Protein AF-A0AAF0J129-F1 (afdb_monomer)

Organism: NCBI:txid1381935

Nearest PDB structures (foldseek):
  7pkt-assembly1_m  TM=9.449E-01  e=1.141E-04  Chlamydomonas reinhardtii
  6ysi-assembly1_J  TM=8.902E-01  e=1.158E-03  Acinetobacter baumannii ATCC 19606 = CIP 70.34 = JCM 6841
  7ryh-assembly1_M  TM=8.821E-01  e=1.903E-03  Acinetobacter baumannii AB0057
  7unv-assembly1_P  TM=7.660E-01  e=1.158E-03  Pseudomonas aeruginosa PAO1
  8cvm-assembly1_m  TM=8.554E-01  e=6.773E-03  Cutibacterium acnes

Structure (mmCIF, N/CA/C/O backbone):
data_AF-A0AAF0J129-F1
#
_entry.id   AF-A0AAF0J129-F1
#
loop_
_atom_site.group_PDB
_atom_site.id
_atom_site.type_symbol
_atom_site.label_atom_id
_atom_site.label_alt_id
_atom_site.label_comp_id
_atom_site.label_asym_id
_atom_site.label_entity_id
_atom_site.label_seq_id
_atom_site.pdbx_PDB_ins_code
_atom_site.Cartn_x
_atom_site.Cartn_y
_atom_site.Cartn_z
_atom_site.occupancy
_atom_site.B_iso_or_equiv
_atom_site.auth_seq_id
_atom_site.auth_comp_id
_atom_site.auth_asym_id
_atom_site.auth_atom_id
_atom_site.pdbx_PDB_model_num
ATOM 1 N N . MET A 1 1 ? -13.332 -4.201 22.159 1.00 93.25 1 MET A N 1
ATOM 2 C CA . MET A 1 1 ? -12.956 -2.853 22.639 1.00 93.25 1 MET A CA 1
ATOM 3 C C . MET A 1 1 ? -13.567 -1.727 21.812 1.00 93.25 1 MET A C 1
ATOM 5 O O . MET A 1 1 ? -14.490 -1.092 22.291 1.00 93.25 1 MET A O 1
ATOM 9 N N . ILE A 1 2 ? -13.144 -1.514 20.561 1.00 96.00 2 ILE A N 1
ATOM 10 C CA . ILE A 1 2 ? -13.640 -0.408 19.708 1.00 96.00 2 ILE A CA 1
ATOM 11 C C . ILE A 1 2 ? -15.169 -0.410 19.564 1.00 96.00 2 ILE A C 1
ATOM 13 O O . ILE A 1 2 ? -15.792 0.638 19.665 1.00 96.00 2 ILE A O 1
ATOM 17 N N . THR A 1 3 ? -15.794 -1.583 19.429 1.00 96.88 3 THR A N 1
ATOM 18 C CA . THR A 1 3 ? -17.261 -1.710 19.405 1.00 96.88 3 THR A CA 1
ATOM 19 C C . THR A 1 3 ? -17.936 -1.166 20.671 1.00 96.88 3 THR A C 1
ATOM 21 O O . THR A 1 3 ? -19.004 -0.578 20.570 1.00 96.88 3 THR A O 1
ATOM 24 N N . LEU A 1 4 ? -17.325 -1.330 21.851 1.00 96.00 4 LEU A N 1
ATOM 25 C CA . LEU A 1 4 ? -17.846 -0.766 23.104 1.00 96.00 4 LEU A CA 1
ATOM 26 C C . LEU A 1 4 ? -17.727 0.762 23.097 1.00 96.00 4 LEU A C 1
ATOM 28 O O . LEU A 1 4 ? -18.688 1.444 23.427 1.00 96.00 4 LEU A O 1
ATOM 32 N N . GLY A 1 5 ? -16.591 1.285 22.621 1.00 95.31 5 GLY A N 1
ATOM 33 C CA . GLY A 1 5 ? -16.399 2.722 22.414 1.00 95.31 5 GLY A CA 1
ATOM 34 C C . GLY A 1 5 ? -17.438 3.326 21.465 1.00 95.31 5 GLY A C 1
ATOM 35 O O . GLY A 1 5 ? -17.997 4.370 21.769 1.00 95.31 5 GLY A O 1
ATOM 36 N N . LYS A 1 6 ? -17.762 2.636 20.361 1.00 96.31 6 LYS A N 1
ATOM 37 C CA . LYS A 1 6 ? -18.814 3.058 19.417 1.00 96.31 6 LYS A CA 1
ATOM 38 C C . LYS A 1 6 ? -20.216 3.073 20.031 1.00 96.31 6 LYS A C 1
ATOM 40 O O . LYS A 1 6 ? -21.023 3.901 19.635 1.00 96.31 6 LYS A O 1
ATOM 45 N N . ARG A 1 7 ? -20.521 2.148 20.951 1.00 95.50 7 ARG A N 1
ATOM 46 C CA . ARG A 1 7 ? -21.824 2.111 21.642 1.00 95.50 7 ARG A CA 1
ATOM 47 C C . ARG A 1 7 ? -22.010 3.309 22.569 1.00 95.50 7 ARG A C 1
ATOM 49 O O . ARG A 1 7 ? -23.132 3.767 22.717 1.00 95.50 7 ARG A O 1
ATOM 56 N N . GLY A 1 8 ? -20.941 3.773 23.218 1.00 93.38 8 GLY A N 1
ATOM 57 C CA . GLY A 1 8 ? -20.943 5.004 24.016 1.00 93.38 8 GLY A CA 1
ATOM 58 C C . GLY A 1 8 ? -21.821 5.004 25.277 1.00 93.38 8 GLY A C 1
ATOM 59 O O . GLY A 1 8 ? -21.835 6.004 25.985 1.00 93.38 8 GLY A O 1
ATOM 60 N N . THR A 1 9 ? -22.533 3.918 25.602 1.00 96.56 9 THR A N 1
ATOM 61 C CA . THR A 1 9 ? -23.358 3.843 26.818 1.00 96.56 9 THR A CA 1
ATOM 62 C C . THR A 1 9 ? -22.484 3.760 28.077 1.00 96.56 9 THR A C 1
ATOM 64 O O . THR A 1 9 ? -21.406 3.158 28.019 1.00 96.56 9 THR A O 1
ATOM 67 N N . PRO A 1 10 ? -22.934 4.266 29.244 1.00 95.75 10 PRO A N 1
ATOM 68 C CA . PRO A 1 10 ? -22.176 4.157 30.497 1.00 95.75 10 PRO A CA 1
ATOM 69 C C . PRO A 1 10 ? -21.771 2.713 30.825 1.00 95.75 10 PRO A C 1
ATOM 71 O O . PRO A 1 10 ? -20.637 2.445 31.215 1.00 95.75 10 PRO A O 1
ATOM 74 N N . THR A 1 11 ? -22.667 1.759 30.558 1.00 97.19 11 THR A N 1
ATOM 75 C CA . THR A 1 11 ? -22.419 0.320 30.719 1.00 97.19 11 THR A CA 1
ATOM 76 C C . THR A 1 11 ? -21.328 -0.204 29.780 1.00 97.19 11 THR A C 1
ATOM 78 O O . THR A 1 11 ? -20.464 -0.977 30.199 1.00 97.19 11 THR A O 1
ATOM 81 N N . ALA A 1 12 ? -21.314 0.235 28.517 1.00 96.50 12 ALA A N 1
ATOM 82 C CA . ALA A 1 12 ? -20.287 -0.148 27.552 1.00 96.50 12 ALA A CA 1
ATOM 83 C C . ALA A 1 12 ? -18.925 0.473 27.889 1.00 96.50 12 ALA A C 1
ATOM 85 O O . ALA A 1 12 ? -17.901 -0.188 27.720 1.00 96.50 12 ALA A O 1
ATOM 86 N N . LEU A 1 13 ? -18.906 1.712 28.387 1.00 94.44 13 LEU A N 1
ATOM 87 C CA . LEU A 1 13 ? -17.682 2.391 28.811 1.00 94.44 13 LEU A CA 1
ATOM 88 C C . LEU A 1 13 ? -17.100 1.771 30.085 1.00 94.44 13 LEU A C 1
ATOM 90 O O . LEU A 1 13 ? -15.899 1.525 30.125 1.00 94.44 13 LEU A O 1
ATOM 94 N N . SER A 1 14 ? -17.933 1.428 31.070 1.00 94.88 14 SER A N 1
ATOM 95 C CA . SER A 1 14 ? -17.506 0.677 32.260 1.00 94.88 14 SER A CA 1
ATOM 96 C C . SER A 1 14 ? -16.933 -0.694 31.878 1.00 94.88 14 SER A C 1
ATOM 98 O O . SER A 1 14 ? -15.839 -1.063 32.306 1.00 94.88 14 SER A O 1
ATOM 100 N N . SER A 1 15 ? -17.598 -1.401 30.956 1.00 95.88 15 SER A N 1
ATOM 101 C CA . SER A 1 15 ? -17.070 -2.650 30.395 1.00 95.88 15 SER A CA 1
ATOM 102 C C . SER A 1 15 ? -15.743 -2.440 29.666 1.00 95.88 15 SER A C 1
ATOM 104 O O . SER A 1 15 ? -14.888 -3.305 29.707 1.00 95.88 15 SER A O 1
ATOM 106 N N . ALA A 1 16 ? -15.543 -1.317 28.971 1.00 95.38 16 ALA A N 1
ATOM 107 C CA . ALA A 1 16 ? -14.274 -1.023 28.309 1.00 95.38 16 ALA A CA 1
ATOM 108 C C . ALA A 1 16 ? -13.148 -0.743 29.317 1.00 95.38 16 ALA A C 1
ATOM 110 O O . ALA A 1 16 ? -12.024 -1.200 29.112 1.00 95.38 16 ALA A O 1
ATOM 111 N N . GLN A 1 17 ? -13.454 -0.035 30.408 1.00 94.81 17 GLN A N 1
ATOM 112 C CA . GLN A 1 17 ? -12.505 0.270 31.478 1.00 94.81 17 GLN A CA 1
ATOM 113 C C . GLN A 1 17 ? -11.968 -0.995 32.154 1.00 94.81 17 GLN A C 1
ATOM 115 O O . GLN A 1 17 ? -10.778 -1.043 32.442 1.00 94.81 17 GLN A O 1
ATOM 120 N N . SER A 1 18 ? -12.789 -2.036 32.338 1.00 94.62 18 SER A N 1
ATOM 121 C CA . SER A 1 18 ? -12.351 -3.272 33.007 1.00 94.62 18 SER A CA 1
ATOM 122 C C . SER A 1 18 ? -11.278 -4.060 32.243 1.00 94.62 18 SER A C 1
ATOM 124 O O . SER A 1 18 ? -10.505 -4.794 32.849 1.00 94.62 18 SER A O 1
ATOM 126 N N . PHE A 1 19 ? -11.186 -3.897 30.921 1.00 94.19 19 PHE A N 1
ATOM 127 C CA . PHE A 1 19 ? -10.151 -4.541 30.101 1.00 94.19 19 PHE A CA 1
ATOM 128 C C . PHE A 1 19 ? -8.874 -3.701 29.949 1.00 94.19 19 PHE A C 1
ATOM 130 O O . PHE A 1 19 ? -7.857 -4.215 29.480 1.00 94.19 19 PHE A O 1
ATOM 137 N N . LEU A 1 20 ? -8.930 -2.396 30.227 1.00 92.88 20 LEU A N 1
ATOM 138 C CA . LEU A 1 20 ? -7.841 -1.461 29.952 1.00 92.88 20 LEU A CA 1
ATOM 139 C C . LEU A 1 20 ? -7.045 -1.200 31.229 1.00 92.88 20 LEU A C 1
ATOM 141 O O . LEU A 1 20 ? -7.565 -0.627 32.176 1.00 92.88 20 LEU A O 1
ATOM 145 N N . PHE A 1 21 ? -5.754 -1.535 31.220 1.00 93.19 21 PHE A N 1
ATOM 146 C CA . PHE A 1 21 ? -4.884 -1.311 32.381 1.00 93.19 21 PHE A CA 1
ATOM 147 C C . PHE A 1 21 ? -4.765 0.171 32.769 1.00 93.19 21 PHE A C 1
ATOM 149 O O . PHE A 1 21 ? -4.906 0.521 33.934 1.00 93.19 21 PHE A O 1
ATOM 156 N N . ASN A 1 22 ? -4.518 1.058 31.798 1.00 93.69 22 ASN A N 1
ATOM 157 C CA . ASN A 1 22 ? -4.428 2.504 32.029 1.00 93.69 22 ASN A CA 1
ATOM 158 C C . ASN A 1 22 ? -5.689 3.188 31.495 1.00 93.69 22 ASN A C 1
ATOM 160 O O . ASN A 1 22 ? -5.742 3.600 30.332 1.00 93.69 22 ASN A O 1
ATOM 164 N N . THR A 1 23 ? -6.714 3.279 32.338 1.00 90.31 23 THR A N 1
ATOM 165 C CA . THR A 1 23 ? -8.038 3.793 31.965 1.00 90.31 23 THR A CA 1
ATOM 166 C C . THR A 1 23 ? -8.001 5.262 31.544 1.00 90.31 23 THR A C 1
ATOM 168 O O . THR A 1 23 ? -8.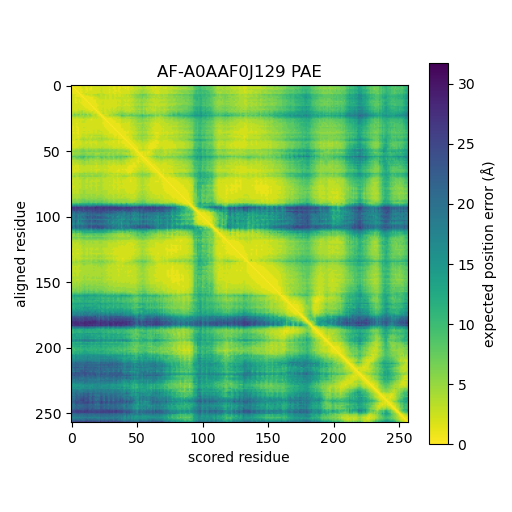561 5.594 30.501 1.00 90.31 23 THR A O 1
ATOM 171 N N . GLY A 1 24 ? -7.290 6.127 32.277 1.00 88.81 24 GLY A N 1
ATOM 172 C CA . GLY A 1 24 ? -7.255 7.573 32.019 1.00 88.81 24 GLY A CA 1
ATOM 173 C C . GLY A 1 24 ? -6.846 7.925 30.584 1.00 88.81 24 GLY A C 1
ATOM 174 O O . GLY A 1 24 ? -7.573 8.619 29.876 1.00 88.81 24 GLY A O 1
ATOM 175 N N . SER A 1 25 ? -5.723 7.377 30.111 1.00 92.88 25 SER A N 1
ATOM 176 C CA . SER A 1 25 ? -5.236 7.638 28.746 1.00 92.88 25 SER A CA 1
ATOM 177 C C . SER A 1 25 ? -5.926 6.781 27.677 1.00 92.88 25 SER A C 1
ATOM 179 O O . SER A 1 25 ? -6.150 7.238 26.552 1.00 92.88 25 SER A O 1
ATOM 181 N N . SER A 1 26 ? -6.282 5.534 28.000 1.00 93.12 26 SER A N 1
ATOM 182 C CA . SER A 1 26 ? -6.834 4.601 27.010 1.00 93.12 26 SER A CA 1
ATOM 183 C C . SER A 1 26 ? -8.275 4.932 26.638 1.00 93.12 26 SER A C 1
ATOM 185 O O . SER A 1 26 ? -8.651 4.751 25.481 1.00 93.12 26 SER A O 1
ATOM 187 N N . MET A 1 27 ? -9.069 5.464 27.573 1.00 93.81 27 MET A N 1
ATOM 188 C CA . MET A 1 27 ? -10.453 5.861 27.300 1.00 93.81 27 MET A CA 1
ATOM 189 C C . MET A 1 27 ? -10.531 7.055 26.343 1.00 93.81 27 MET A C 1
ATOM 191 O O . MET A 1 27 ? -11.346 7.043 25.421 1.00 93.81 27 MET A O 1
ATOM 195 N N . GLN A 1 28 ? -9.629 8.033 26.476 1.00 92.44 28 GLN A N 1
ATOM 196 C CA . GLN A 1 28 ? -9.528 9.150 25.528 1.00 92.44 28 GLN A CA 1
ATOM 197 C C . GLN A 1 28 ? -9.196 8.654 24.114 1.00 92.44 28 GLN A C 1
ATOM 199 O O . GLN A 1 28 ? -9.859 9.014 23.141 1.00 92.44 28 GLN A O 1
ATOM 204 N N . ARG A 1 29 ? -8.210 7.753 23.987 1.00 94.12 29 ARG A N 1
ATOM 205 C CA . ARG A 1 29 ? -7.864 7.143 22.691 1.00 94.12 29 ARG A CA 1
ATOM 206 C C . ARG A 1 29 ? -9.016 6.309 22.135 1.00 94.12 29 ARG A C 1
ATOM 208 O O . ARG A 1 29 ? -9.239 6.326 20.928 1.00 94.12 29 ARG A O 1
ATOM 215 N N . LEU A 1 30 ? -9.758 5.601 22.987 1.00 95.00 30 LEU A N 1
ATOM 216 C CA . LEU A 1 30 ? -10.922 4.819 22.577 1.00 95.00 30 LEU A CA 1
ATOM 217 C C . LEU A 1 30 ? -12.013 5.705 21.966 1.00 95.00 30 LEU A C 1
ATOM 219 O O . LEU A 1 30 ? -12.577 5.308 20.950 1.00 95.00 30 LEU A O 1
ATOM 223 N N . ALA A 1 31 ? -12.262 6.896 22.518 1.00 93.62 31 ALA A N 1
ATOM 224 C CA . ALA A 1 31 ? -13.207 7.859 21.949 1.00 93.62 31 ALA A CA 1
ATOM 225 C C . ALA A 1 31 ? -12.778 8.324 20.544 1.00 93.62 31 ALA A C 1
ATOM 227 O O . ALA A 1 31 ? -13.574 8.276 19.606 1.00 93.62 31 ALA A O 1
ATOM 228 N N . VAL A 1 32 ? -11.492 8.657 20.357 1.00 95.00 32 VAL A N 1
ATOM 229 C CA . VAL A 1 32 ? -10.932 9.007 19.035 1.00 95.00 32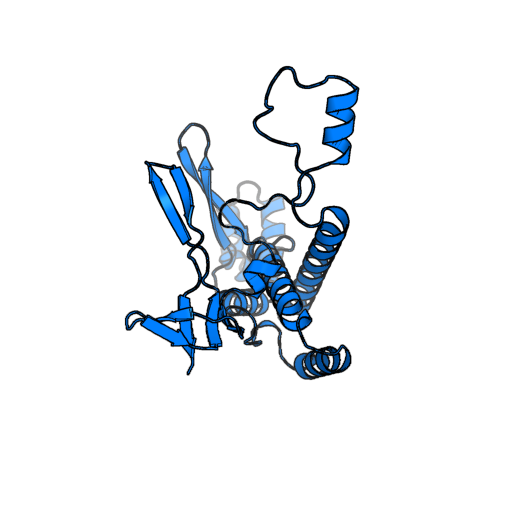 VAL A CA 1
ATOM 230 C C . VAL A 1 32 ? -11.086 7.852 18.037 1.00 95.00 32 VAL A C 1
ATOM 232 O O . VAL A 1 32 ? -11.454 8.062 16.881 1.00 95.00 32 VAL A O 1
ATOM 235 N N . MET A 1 33 ? -10.832 6.612 18.470 1.00 95.19 33 MET A N 1
ATOM 236 C CA . MET A 1 33 ? -11.003 5.433 17.614 1.00 95.19 33 MET A CA 1
ATOM 237 C C . MET A 1 33 ? -12.476 5.154 17.300 1.00 95.19 33 MET A C 1
ATOM 239 O O . MET A 1 33 ? -12.793 4.769 16.179 1.00 95.19 33 MET A O 1
ATOM 243 N N . ALA A 1 34 ? -13.382 5.348 18.259 1.00 95.69 34 ALA A N 1
ATOM 244 C CA . ALA A 1 34 ? -14.815 5.169 18.052 1.00 95.69 34 ALA A CA 1
ATOM 245 C C . ALA A 1 34 ? -15.344 6.118 16.969 1.00 95.69 34 ALA A C 1
ATOM 247 O O . ALA A 1 34 ? -16.037 5.657 16.063 1.00 95.69 34 ALA A O 1
ATOM 248 N N . ALA A 1 35 ? -14.936 7.392 17.012 1.00 94.81 35 ALA A N 1
ATOM 249 C CA . ALA A 1 35 ? -15.258 8.377 15.982 1.00 94.81 35 ALA A CA 1
ATOM 250 C C . ALA A 1 35 ? -14.682 7.979 14.613 1.00 94.81 35 ALA A C 1
ATOM 252 O O . ALA A 1 35 ? -15.414 7.929 13.628 1.00 94.81 35 ALA A O 1
ATOM 253 N N . ARG A 1 36 ? -13.396 7.595 14.555 1.00 94.06 36 ARG A N 1
ATOM 254 C CA . ARG A 1 36 ? -12.750 7.143 13.307 1.00 94.06 36 ARG A CA 1
ATOM 255 C C . ARG A 1 36 ? -13.490 5.979 12.645 1.00 94.06 36 ARG A C 1
ATOM 257 O O . ARG A 1 36 ? -13.568 5.916 11.425 1.00 94.06 36 ARG A O 1
ATOM 264 N N . TYR A 1 37 ? -13.996 5.035 13.435 1.00 96.69 37 TYR A N 1
ATOM 265 C CA . TYR A 1 37 ? -14.636 3.823 12.923 1.00 96.69 37 TYR A CA 1
ATOM 266 C C . TYR A 1 37 ? -16.164 3.858 12.980 1.00 96.69 37 TYR A C 1
ATOM 268 O O . TYR A 1 37 ? -16.779 2.788 12.921 1.00 96.69 37 TYR A O 1
ATOM 276 N N . ALA A 1 38 ? -16.786 5.035 13.095 1.00 95.31 38 ALA A N 1
ATOM 277 C CA . ALA A 1 38 ? -18.235 5.184 13.245 1.00 95.31 38 ALA A CA 1
ATOM 278 C C . ALA A 1 38 ? -19.018 4.407 12.167 1.00 95.31 38 ALA A C 1
ATOM 280 O O . ALA A 1 38 ? -19.863 3.572 12.495 1.00 95.31 38 ALA A O 1
ATOM 281 N N . GLU A 1 39 ? -18.629 4.551 10.901 1.00 94.69 39 GLU A N 1
ATOM 282 C CA . GLU A 1 39 ? -19.307 3.934 9.750 1.00 94.69 39 GLU A CA 1
ATOM 283 C C . GLU A 1 39 ? -18.878 2.483 9.467 1.00 94.69 39 GLU A C 1
ATOM 285 O O . GLU A 1 39 ? -19.524 1.760 8.712 1.00 94.69 39 GLU A O 1
ATOM 290 N N . ARG A 1 40 ? -17.780 2.014 10.073 1.00 96.31 40 ARG A N 1
ATOM 291 C CA . ARG A 1 40 ? -17.188 0.704 9.768 1.00 96.31 40 ARG A CA 1
ATOM 292 C C . ARG A 1 40 ? -17.835 -0.418 10.610 1.00 96.31 40 ARG A C 1
ATOM 294 O O . ARG A 1 40 ? -17.717 -0.386 11.841 1.00 96.31 40 ARG A O 1
ATOM 301 N N . PRO A 1 41 ? -18.462 -1.449 10.005 1.00 95.44 41 PRO A N 1
ATOM 302 C CA . PRO A 1 41 ? -19.106 -2.545 10.734 1.00 95.44 41 PRO A CA 1
ATOM 303 C C . PRO A 1 41 ? -18.104 -3.663 11.082 1.00 95.44 41 PRO A C 1
ATOM 305 O O . PRO A 1 41 ? -18.152 -4.764 10.540 1.00 95.44 41 PRO A O 1
ATOM 308 N N . GLY A 1 42 ? -17.161 -3.386 11.987 1.00 95.56 42 GLY A N 1
ATOM 309 C CA . GLY A 1 42 ? -16.139 -4.358 12.401 1.00 95.56 42 GLY A CA 1
ATOM 310 C C . GLY A 1 42 ? -14.878 -4.373 11.526 1.00 95.56 42 GLY A C 1
ATOM 311 O O . GLY A 1 42 ? -14.700 -3.553 10.629 1.00 95.56 42 GLY A O 1
ATOM 312 N N . GLY A 1 43 ? -13.952 -5.294 11.817 1.00 95.88 43 GLY A N 1
ATOM 313 C CA . GLY A 1 43 ? -12.676 -5.387 11.091 1.00 95.88 43 GLY A CA 1
ATOM 314 C C . GLY A 1 43 ? -11.770 -4.164 11.288 1.00 95.88 43 GLY A C 1
ATOM 315 O O . GLY A 1 43 ? -11.238 -3.623 10.322 1.00 95.88 43 GLY A O 1
ATOM 316 N N . TYR A 1 44 ? -11.635 -3.701 12.534 1.00 97.06 44 TYR A N 1
ATOM 317 C CA . TYR A 1 44 ? -10.870 -2.495 12.888 1.00 97.06 44 TYR A CA 1
ATOM 318 C C . TYR A 1 44 ? -9.355 -2.710 12.937 1.00 97.06 44 TYR A C 1
ATOM 320 O O . TYR A 1 44 ? -8.591 -1.747 12.951 1.00 97.06 44 TYR A O 1
ATOM 328 N N . THR A 1 45 ? -8.920 -3.966 13.006 1.00 97.19 45 THR A N 1
ATOM 329 C CA . THR A 1 45 ? -7.514 -4.353 13.083 1.00 97.19 45 THR A CA 1
ATOM 330 C C . THR A 1 45 ? -7.101 -5.144 11.854 1.00 97.19 45 THR A C 1
ATOM 332 O O . THR A 1 45 ? -7.912 -5.811 11.205 1.00 97.19 45 THR A O 1
ATOM 335 N N . ARG A 1 46 ? -5.811 -5.080 11.538 1.00 96.50 46 ARG A N 1
ATOM 336 C CA . ARG A 1 46 ? -5.176 -5.873 10.492 1.00 96.50 46 ARG A CA 1
ATOM 337 C C . ARG A 1 46 ? -3.910 -6.507 11.044 1.00 96.50 46 ARG A C 1
ATOM 339 O O . ARG A 1 46 ? -3.183 -5.883 11.810 1.00 96.50 46 ARG A O 1
ATOM 346 N N . VAL A 1 47 ? -3.671 -7.754 10.655 1.00 96.88 47 VAL A N 1
ATOM 347 C CA . VAL A 1 47 ? -2.486 -8.516 11.050 1.00 96.88 47 VAL A CA 1
ATOM 348 C C . VAL A 1 47 ? -1.649 -8.778 9.805 1.00 96.88 47 VAL A C 1
ATOM 350 O O . VAL A 1 47 ? -2.126 -9.403 8.857 1.00 96.88 47 VAL A O 1
ATOM 353 N N . HIS A 1 48 ? -0.409 -8.296 9.805 1.00 95.19 48 HIS A N 1
ATOM 354 C CA . HIS A 1 48 ? 0.569 -8.548 8.748 1.00 95.19 48 HIS A CA 1
ATOM 355 C C . HIS A 1 48 ? 1.586 -9.570 9.224 1.00 95.19 48 HIS A C 1
ATOM 357 O O . HIS A 1 48 ? 2.276 -9.337 10.211 1.00 95.19 48 HIS A O 1
ATOM 363 N N . LEU A 1 49 ? 1.716 -10.691 8.522 1.00 94.94 49 LEU A N 1
ATOM 364 C CA . LEU A 1 49 ? 2.732 -11.691 8.845 1.00 94.94 49 LEU A CA 1
ATOM 365 C C . LEU A 1 49 ? 4.138 -11.114 8.610 1.00 94.94 49 LEU A C 1
ATOM 367 O O . LEU A 1 49 ? 4.417 -10.565 7.546 1.00 94.94 49 LEU A O 1
ATOM 371 N N . MET A 1 50 ? 5.023 -11.253 9.599 1.00 93.31 50 MET A N 1
ATOM 372 C CA . MET A 1 50 ? 6.364 -10.657 9.620 1.00 93.31 50 MET A CA 1
ATOM 373 C C . MET A 1 50 ? 7.445 -11.717 9.873 1.00 93.31 50 MET A C 1
ATOM 375 O O . MET A 1 50 ? 8.259 -11.607 10.794 1.00 93.31 50 MET A O 1
ATOM 379 N N . GLY A 1 51 ? 7.453 -12.759 9.040 1.00 91.50 51 GLY A N 1
ATOM 380 C CA . GLY A 1 51 ? 8.443 -13.836 9.100 1.00 91.50 51 GLY A CA 1
ATOM 381 C C . GLY A 1 51 ? 8.593 -14.441 10.500 1.00 91.50 51 GLY A C 1
ATOM 382 O O . GLY A 1 51 ? 7.662 -14.432 11.307 1.00 91.50 51 GLY A O 1
ATOM 383 N N . HIS A 1 52 ? 9.780 -14.970 10.792 1.00 94.19 52 HIS A N 1
ATOM 384 C CA . HIS A 1 52 ? 10.075 -15.614 12.070 1.00 94.19 52 HIS A CA 1
ATOM 385 C C . HIS A 1 52 ? 11.094 -14.805 12.877 1.00 94.19 52 HIS A C 1
ATOM 387 O O . HIS A 1 52 ? 11.932 -14.084 12.324 1.00 94.19 52 HIS A O 1
ATOM 393 N N . ARG A 1 53 ? 10.999 -14.883 14.203 1.00 94.56 53 ARG A N 1
ATOM 394 C CA . ARG A 1 53 ? 11.951 -14.276 15.130 1.00 94.56 53 ARG A CA 1
ATOM 395 C C . ARG A 1 53 ? 13.290 -15.010 15.042 1.00 94.56 53 ARG A C 1
ATOM 397 O O . ARG A 1 53 ? 13.346 -16.234 14.954 1.00 94.56 53 ARG A O 1
ATOM 404 N N . LYS A 1 54 ? 14.383 -14.245 15.026 1.00 93.94 54 LYS A N 1
ATOM 405 C CA . LYS A 1 54 ? 15.741 -14.800 15.036 1.00 93.94 54 LYS A CA 1
ATOM 406 C C . LYS A 1 54 ? 16.012 -15.412 16.416 1.00 93.94 54 LYS A C 1
ATOM 408 O O . LYS A 1 54 ? 15.778 -14.741 17.414 1.00 93.94 54 LYS A O 1
ATOM 413 N N . GLY A 1 55 ? 16.522 -16.642 16.454 1.00 96.06 55 GLY A N 1
ATOM 414 C CA . GLY A 1 55 ? 16.804 -17.385 17.687 1.00 96.06 55 GLY A CA 1
ATOM 415 C C . GLY A 1 55 ? 15.857 -18.569 17.851 1.00 96.06 55 GLY A C 1
ATOM 416 O O . GLY A 1 55 ? 16.230 -19.692 17.541 1.00 96.06 55 GLY A O 1
ATOM 417 N N . ASP A 1 56 ? 14.622 -18.305 18.266 1.00 96.75 56 ASP A N 1
ATOM 418 C CA . ASP A 1 56 ? 13.608 -19.328 18.557 1.00 96.75 56 ASP A CA 1
ATOM 419 C C . ASP A 1 56 ? 12.700 -19.680 17.368 1.00 96.75 56 ASP A C 1
ATOM 421 O O . ASP A 1 56 ? 11.836 -20.545 17.482 1.00 96.75 56 ASP A O 1
ATOM 425 N N . HIS A 1 57 ? 12.868 -19.006 16.225 1.00 94.25 57 HIS A N 1
ATOM 426 C CA . HIS A 1 57 ? 12.084 -19.228 15.006 1.00 94.25 57 HIS A CA 1
ATOM 427 C C . HIS A 1 57 ? 10.559 -19.070 15.214 1.00 94.25 57 HIS A C 1
ATOM 429 O O . HIS A 1 57 ? 9.752 -19.577 14.432 1.00 94.25 57 HIS A O 1
ATOM 435 N N . ALA A 1 58 ? 10.144 -18.318 16.239 1.00 96.44 58 ALA A N 1
ATOM 436 C CA . ALA A 1 58 ? 8.732 -18.085 16.515 1.00 96.44 58 ALA A CA 1
ATOM 437 C C . ALA A 1 58 ? 8.094 -17.197 15.428 1.00 96.44 58 ALA A C 1
ATOM 439 O O . ALA A 1 58 ? 8.693 -16.186 15.035 1.00 96.44 58 ALA A O 1
ATOM 440 N N . PRO A 1 59 ? 6.885 -17.519 14.932 1.00 95.94 59 PRO A N 1
ATOM 441 C CA . PRO A 1 59 ? 6.206 -16.695 13.941 1.00 95.94 59 PRO A CA 1
ATOM 442 C C . PRO A 1 59 ? 5.824 -15.335 14.529 1.00 95.94 59 PRO A C 1
ATOM 444 O O . PRO A 1 59 ? 5.300 -15.245 15.637 1.00 95.94 59 PRO A O 1
ATOM 447 N N . ARG A 1 60 ? 6.084 -14.261 13.777 1.00 96.44 60 ARG A N 1
ATOM 448 C CA . ARG A 1 60 ? 5.750 -12.889 14.176 1.00 96.44 60 ARG A CA 1
ATOM 449 C C . ARG A 1 60 ? 4.731 -12.272 13.238 1.00 96.44 60 ARG A C 1
ATOM 451 O O . ARG A 1 60 ? 4.651 -12.611 12.057 1.00 96.44 60 ARG A O 1
ATOM 458 N N . ALA A 1 61 ? 4.004 -11.296 13.763 1.00 96.44 61 ALA A N 1
ATOM 459 C CA . ALA A 1 61 ? 3.117 -10.462 12.981 1.00 96.44 61 ALA A CA 1
ATOM 460 C C . ALA A 1 61 ? 3.085 -9.029 13.523 1.00 96.44 61 ALA A C 1
ATOM 462 O O . ALA A 1 61 ? 3.318 -8.796 14.708 1.00 96.44 61 ALA A O 1
ATOM 463 N N . VAL A 1 62 ? 2.780 -8.080 12.643 1.00 95.31 62 VAL A N 1
ATOM 464 C CA . VAL A 1 62 ? 2.485 -6.691 12.991 1.00 95.31 62 VAL A CA 1
ATOM 465 C C . VAL A 1 62 ? 0.973 -6.552 13.105 1.00 95.31 62 VAL A C 1
ATOM 467 O O . VAL A 1 62 ? 0.2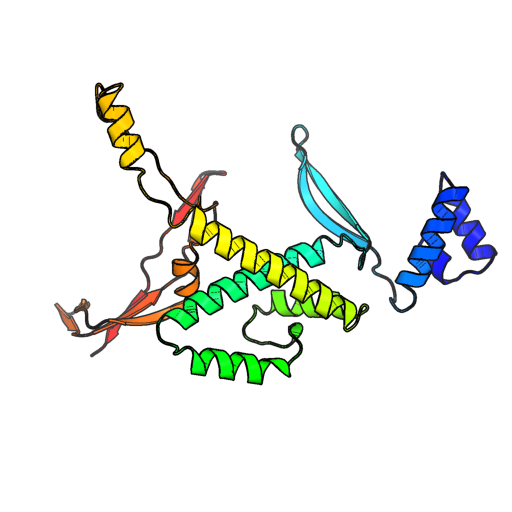53 -6.801 12.137 1.00 95.31 62 VAL A O 1
ATOM 470 N N . LEU A 1 63 ? 0.499 -6.164 14.286 1.00 96.31 63 LEU A N 1
ATOM 471 C CA . LEU A 1 63 ? -0.889 -5.780 14.516 1.00 96.31 63 LEU A CA 1
ATOM 472 C C . LEU A 1 63 ? -1.018 -4.271 14.311 1.00 96.31 63 LEU A C 1
ATOM 474 O O . LEU A 1 63 ? -0.342 -3.496 14.983 1.00 96.31 63 LEU A O 1
ATOM 478 N N . GLU A 1 64 ? -1.909 -3.857 13.420 1.00 96.25 64 GLU A N 1
ATOM 479 C CA . GLU A 1 64 ? -2.213 -2.448 13.197 1.00 96.25 64 GLU A CA 1
ATOM 480 C C . GLU A 1 64 ? -3.712 -2.168 13.283 1.00 96.25 64 GLU A C 1
ATOM 482 O O . GLU A 1 64 ? -4.560 -3.049 13.115 1.00 96.25 64 GLU A O 1
ATOM 487 N N . LEU A 1 65 ? -4.023 -0.897 13.510 1.00 96.31 65 LEU A N 1
ATOM 488 C CA . LEU A 1 65 ? -5.355 -0.332 13.360 1.00 96.31 65 LEU A CA 1
ATOM 489 C C . LEU A 1 65 ? -5.560 0.099 11.904 1.00 96.31 65 LEU A C 1
ATOM 491 O O . LEU A 1 65 ? -4.674 0.702 11.311 1.00 96.31 65 LEU A O 1
ATOM 495 N N . VAL A 1 66 ? -6.709 -0.208 11.316 1.00 95.94 66 VAL A N 1
ATOM 496 C CA . VAL A 1 66 ? -7.015 0.164 9.925 1.00 95.94 66 VAL A CA 1
ATOM 497 C C . VAL A 1 66 ? -7.224 1.683 9.814 1.00 95.94 66 VAL A C 1
ATOM 499 O O . VAL A 1 66 ? -7.602 2.322 10.787 1.00 95.94 66 VAL A O 1
ATOM 502 N N . ASP A 1 67 ? -6.977 2.298 8.656 1.00 93.56 67 ASP A N 1
ATOM 503 C CA . ASP A 1 67 ? -7.256 3.734 8.434 1.00 93.56 67 ASP A CA 1
ATOM 504 C C . ASP A 1 67 ? -6.487 4.668 9.391 1.00 93.56 67 ASP A C 1
ATOM 506 O O . ASP A 1 67 ? -6.904 5.794 9.670 1.00 93.56 67 ASP A O 1
ATOM 510 N N . ASN A 1 68 ? -5.374 4.195 9.953 1.00 92.38 68 ASN A N 1
ATOM 511 C CA . ASN A 1 68 ? -4.528 5.005 10.814 1.00 92.38 68 ASN A CA 1
ATOM 512 C C . ASN A 1 68 ? -3.594 5.906 9.967 1.00 92.38 68 ASN A C 1
ATOM 514 O O . ASN A 1 68 ? -3.307 5.561 8.821 1.00 92.38 68 ASN A O 1
ATOM 518 N N . PRO A 1 69 ? -3.095 7.042 10.498 1.00 90.12 69 PRO A N 1
ATOM 519 C CA . PRO A 1 69 ? -2.215 7.955 9.745 1.00 90.12 69 PRO A CA 1
ATOM 520 C C . PRO A 1 69 ? -0.946 7.292 9.172 1.00 90.12 69 PRO A C 1
ATOM 522 O O . PRO A 1 69 ? -0.396 7.712 8.157 1.00 90.12 69 PRO A O 1
ATOM 525 N N . THR A 1 70 ? -0.494 6.223 9.819 1.00 91.94 70 THR A N 1
ATOM 526 C CA . THR A 1 70 ? 0.652 5.383 9.462 1.00 91.94 70 THR A CA 1
ATOM 527 C C . THR A 1 70 ? 0.206 3.976 9.020 1.00 91.94 70 THR A C 1
ATOM 529 O O . THR A 1 70 ? 0.814 2.985 9.418 1.00 91.94 70 THR A O 1
ATOM 532 N N . ASP A 1 71 ? -0.900 3.849 8.268 1.00 94.56 71 ASP A N 1
ATOM 533 C CA . ASP A 1 71 ? -1.399 2.543 7.799 1.00 94.56 71 ASP A CA 1
ATOM 534 C C . ASP A 1 71 ? -0.363 1.892 6.863 1.00 94.56 71 ASP A C 1
ATOM 536 O O . ASP A 1 71 ? -0.074 2.387 5.766 1.00 94.56 71 ASP A O 1
ATOM 540 N N . VAL A 1 72 ? 0.194 0.756 7.296 1.00 94.94 72 VAL A N 1
ATOM 541 C CA . VAL A 1 72 ? 1.247 0.042 6.564 1.00 94.94 72 VAL A CA 1
ATOM 542 C C . VAL A 1 72 ? 0.703 -0.492 5.243 1.00 94.94 72 VAL A C 1
ATOM 544 O O . VAL A 1 72 ? 1.403 -0.498 4.229 1.00 94.94 72 VAL A O 1
ATOM 547 N N . LYS A 1 73 ? -0.566 -0.914 5.208 1.00 95.50 73 LYS A N 1
ATOM 548 C CA . LYS A 1 73 ? -1.199 -1.403 3.983 1.00 95.50 73 LYS A CA 1
ATOM 549 C C . LYS A 1 73 ? -1.356 -0.289 2.955 1.00 95.50 73 LYS A C 1
ATOM 551 O O . LYS A 1 73 ? -1.203 -0.570 1.761 1.00 95.50 73 LYS A O 1
ATOM 556 N N . LEU A 1 74 ? -1.651 0.935 3.393 1.00 95.56 74 LEU A N 1
ATOM 557 C CA . LEU A 1 74 ? -1.704 2.102 2.512 1.00 95.56 74 LEU A CA 1
ATOM 558 C C . LEU A 1 74 ? -0.332 2.357 1.896 1.00 95.56 74 LEU A C 1
ATOM 560 O O . LEU A 1 74 ? -0.221 2.419 0.673 1.00 95.56 74 LEU A O 1
ATOM 564 N N . ASP A 1 75 ? 0.712 2.384 2.723 1.00 95.88 75 ASP A N 1
ATOM 565 C CA . ASP A 1 75 ? 2.084 2.611 2.270 1.00 95.88 75 ASP A CA 1
ATOM 566 C C . ASP A 1 75 ? 2.561 1.541 1.272 1.00 95.88 75 ASP A C 1
ATOM 568 O O . ASP A 1 75 ? 3.041 1.848 0.181 1.00 95.88 75 ASP A O 1
ATOM 572 N N . MET A 1 76 ? 2.337 0.261 1.585 1.00 95.69 76 MET A N 1
ATOM 573 C CA . MET A 1 76 ? 2.653 -0.849 0.680 1.00 95.69 76 MET A CA 1
ATOM 574 C C . MET A 1 76 ? 1.888 -0.763 -0.646 1.00 95.69 76 MET A C 1
ATOM 576 O O . MET A 1 76 ? 2.431 -1.097 -1.703 1.00 95.69 76 MET A O 1
ATOM 580 N N . THR A 1 77 ? 0.621 -0.343 -0.603 1.00 96.38 77 THR A N 1
ATOM 581 C CA . THR A 1 77 ? -0.202 -0.207 -1.811 1.00 96.38 77 THR A CA 1
ATOM 582 C C . THR A 1 77 ? 0.284 0.968 -2.654 1.00 96.38 77 THR A C 1
ATOM 584 O O . THR A 1 77 ? 0.455 0.789 -3.854 1.00 96.38 77 THR A O 1
ATOM 587 N N . ALA A 1 78 ? 0.618 2.108 -2.041 1.00 95.56 78 ALA A N 1
ATOM 588 C CA . ALA A 1 78 ? 1.210 3.259 -2.723 1.00 95.56 78 ALA A CA 1
ATOM 589 C C . ALA A 1 78 ? 2.526 2.892 -3.429 1.00 95.56 78 ALA A C 1
ATOM 591 O O . ALA A 1 78 ? 2.690 3.181 -4.613 1.00 95.56 78 ALA A O 1
ATOM 592 N N . ARG A 1 79 ? 3.425 2.161 -2.752 1.00 95.69 79 ARG A N 1
ATOM 593 C CA . ARG A 1 79 ? 4.666 1.637 -3.358 1.00 95.69 79 ARG A CA 1
ATOM 594 C C . ARG A 1 79 ? 4.392 0.718 -4.547 1.00 95.69 79 ARG A C 1
ATOM 596 O O . ARG A 1 79 ? 5.089 0.784 -5.556 1.00 95.69 79 ARG A O 1
ATOM 603 N N . THR A 1 80 ? 3.381 -0.145 -4.434 1.00 95.00 80 THR A N 1
ATOM 604 C CA . THR A 1 80 ? 2.999 -1.077 -5.508 1.00 95.00 80 THR A CA 1
ATOM 605 C C . THR A 1 80 ? 2.451 -0.323 -6.717 1.00 95.00 80 THR A C 1
ATOM 607 O O . THR A 1 80 ? 2.886 -0.576 -7.838 1.00 95.00 80 THR A O 1
ATOM 610 N N . VAL A 1 81 ? 1.553 0.640 -6.489 1.00 93.25 81 VAL A N 1
ATOM 611 C CA . VAL A 1 81 ? 0.989 1.514 -7.529 1.00 93.25 81 VAL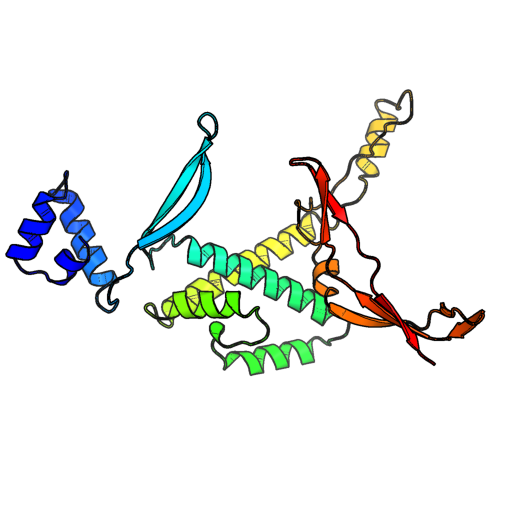 A CA 1
ATOM 612 C C . VAL A 1 81 ? 2.098 2.289 -8.228 1.00 93.25 81 VAL A C 1
ATOM 614 O O . VAL A 1 81 ? 2.183 2.246 -9.452 1.00 93.25 81 VAL A O 1
ATOM 617 N N . ALA A 1 82 ? 2.997 2.918 -7.466 1.00 91.81 82 ALA A N 1
ATOM 618 C CA . ALA A 1 82 ? 4.143 3.629 -8.016 1.00 91.81 82 ALA A CA 1
ATOM 619 C C . ALA A 1 82 ? 4.998 2.704 -8.890 1.00 91.81 82 ALA A C 1
ATOM 621 O O . ALA A 1 82 ? 5.362 3.065 -10.006 1.00 91.81 82 ALA A O 1
ATOM 622 N N . ARG A 1 83 ? 5.299 1.485 -8.421 1.00 91.25 83 ARG A N 1
ATOM 623 C CA . ARG A 1 83 ? 6.117 0.515 -9.164 1.00 91.25 83 ARG A CA 1
ATOM 624 C C . ARG A 1 83 ? 5.455 0.054 -10.462 1.00 91.25 83 ARG A C 1
ATOM 626 O O . ARG A 1 83 ? 6.133 -0.080 -11.485 1.00 91.25 83 ARG A O 1
ATOM 633 N N . GLU A 1 84 ? 4.155 -0.218 -10.428 1.00 89.06 84 GLU A N 1
ATOM 634 C CA . GLU A 1 84 ? 3.388 -0.580 -11.621 1.00 89.06 84 GLU A CA 1
ATOM 635 C C . GLU A 1 84 ? 3.332 0.592 -12.605 1.00 89.06 84 GLU A C 1
ATOM 637 O O . GLU A 1 84 ? 3.665 0.399 -13.773 1.00 89.06 84 GLU A O 1
ATOM 642 N N . ALA A 1 85 ? 3.038 1.807 -12.133 1.00 88.06 85 ALA A N 1
ATOM 643 C CA . ALA A 1 85 ? 3.051 3.025 -12.943 1.00 88.06 85 ALA A CA 1
ATOM 644 C C . ALA A 1 85 ? 4.425 3.261 -13.587 1.00 88.06 85 ALA A C 1
ATOM 646 O O . ALA A 1 85 ? 4.512 3.446 -14.798 1.00 88.06 85 ALA A O 1
ATOM 647 N N . TYR A 1 86 ? 5.508 3.140 -12.816 1.00 87.50 86 TYR A N 1
ATOM 648 C CA . TYR A 1 86 ? 6.880 3.232 -13.316 1.00 87.50 86 TYR A CA 1
ATOM 649 C C . TYR A 1 86 ? 7.136 2.237 -14.452 1.00 87.50 86 TYR A C 1
ATOM 651 O O . TYR A 1 86 ? 7.676 2.590 -15.500 1.00 87.50 86 TYR A O 1
ATOM 659 N N . THR A 1 87 ? 6.702 0.988 -14.270 1.00 86.62 87 THR A N 1
ATOM 660 C CA . THR A 1 87 ? 6.847 -0.071 -15.277 1.00 86.62 87 THR A CA 1
ATOM 661 C C . THR A 1 87 ? 6.010 0.221 -16.526 1.00 86.62 87 THR A C 1
ATOM 663 O O . THR A 1 87 ? 6.478 -0.015 -17.637 1.00 86.62 87 THR A O 1
ATOM 666 N N . LEU A 1 88 ? 4.792 0.748 -16.368 1.00 82.88 88 LEU A N 1
ATOM 667 C CA . LEU A 1 88 ? 3.916 1.146 -17.473 1.00 82.88 88 LEU A CA 1
ATOM 668 C C . LEU A 1 88 ? 4.501 2.313 -18.277 1.00 82.88 88 LEU A C 1
ATOM 670 O O . LEU A 1 88 ? 4.485 2.264 -19.504 1.00 82.88 88 LEU A O 1
ATOM 674 N N . LEU A 1 89 ? 5.078 3.316 -17.614 1.00 81.38 89 LEU A N 1
ATOM 675 C CA . LEU A 1 89 ? 5.749 4.439 -18.279 1.00 81.38 89 LEU A CA 1
ATOM 676 C C . LEU A 1 89 ? 6.956 3.956 -19.094 1.00 81.38 89 LEU A C 1
ATOM 678 O O . LEU A 1 89 ? 7.104 4.332 -20.254 1.00 81.38 89 LEU A O 1
ATOM 682 N N . HIS A 1 90 ? 7.737 3.020 -18.547 1.00 79.62 90 HIS A N 1
ATOM 683 C CA . HIS A 1 90 ? 8.841 2.380 -19.273 1.00 79.62 90 HIS A CA 1
ATOM 684 C C . HIS A 1 90 ? 8.374 1.515 -20.453 1.00 79.62 90 HIS A C 1
ATOM 686 O O . HIS A 1 90 ? 9.123 1.336 -21.412 1.00 79.62 90 HIS A O 1
ATOM 692 N N . ARG A 1 91 ? 7.152 0.963 -20.407 1.00 76.12 91 ARG A N 1
ATOM 693 C CA . ARG A 1 91 ? 6.537 0.290 -21.566 1.00 76.12 91 ARG A CA 1
ATOM 694 C C . ARG A 1 91 ? 6.169 1.300 -22.651 1.00 76.12 91 ARG A C 1
ATOM 696 O O . ARG A 1 91 ? 6.515 1.090 -23.810 1.00 76.12 91 ARG A O 1
ATOM 703 N N . ALA A 1 92 ? 5.500 2.388 -22.268 1.00 69.56 92 ALA A N 1
ATOM 704 C CA . ALA A 1 92 ? 5.038 3.430 -23.185 1.00 69.56 92 ALA A CA 1
ATOM 705 C C . ALA A 1 92 ? 6.196 4.147 -23.908 1.00 69.56 92 ALA A C 1
ATOM 707 O O . ALA A 1 92 ? 6.097 4.426 -25.102 1.00 69.56 92 ALA A O 1
ATOM 708 N N . GLN A 1 93 ? 7.326 4.358 -23.226 1.00 64.12 93 GLN A N 1
ATOM 709 C CA . GLN A 1 93 ? 8.519 5.040 -23.750 1.00 64.12 93 GLN A CA 1
ATOM 710 C C . GLN A 1 93 ? 9.284 4.301 -24.863 1.00 64.12 93 GLN A C 1
ATOM 712 O O . GLN A 1 93 ? 10.376 4.724 -25.227 1.00 64.12 93 GLN A O 1
ATOM 717 N N . THR A 1 94 ? 8.741 3.229 -25.447 1.00 54.50 94 THR A N 1
ATOM 718 C CA . THR A 1 94 ? 9.366 2.621 -26.634 1.00 54.50 94 THR A CA 1
ATOM 719 C C . THR A 1 94 ? 8.754 3.035 -27.966 1.00 54.50 94 THR A C 1
ATOM 721 O O . THR A 1 94 ? 9.411 2.754 -28.952 1.00 54.50 94 THR A O 1
ATOM 724 N N . ASN A 1 95 ? 7.597 3.725 -28.019 1.00 47.97 95 ASN A N 1
ATOM 725 C CA . ASN A 1 95 ? 7.023 4.265 -29.275 1.00 47.97 95 ASN A CA 1
ATOM 726 C C . ASN A 1 95 ? 5.920 5.346 -29.106 1.00 47.97 95 ASN A C 1
ATOM 728 O O . ASN A 1 95 ? 5.296 5.723 -30.096 1.00 47.97 95 ASN A O 1
ATOM 732 N N . LEU A 1 96 ? 5.614 5.836 -27.894 1.00 51.81 96 LEU A N 1
ATOM 733 C CA . LEU A 1 96 ? 4.539 6.822 -27.707 1.00 51.81 96 LEU A CA 1
ATOM 734 C C . LEU A 1 96 ? 5.086 8.259 -27.703 1.00 51.81 96 LEU A C 1
ATOM 736 O O . LEU A 1 96 ? 5.901 8.607 -26.849 1.00 51.81 96 LEU A O 1
ATOM 740 N N . GLY A 1 97 ? 4.614 9.095 -28.633 1.00 55.34 97 GLY A N 1
ATOM 741 C CA . GLY A 1 97 ? 4.882 10.534 -28.620 1.00 55.34 97 GLY A CA 1
ATOM 742 C C . GLY A 1 97 ? 4.306 11.208 -27.369 1.00 55.34 97 GLY A C 1
ATOM 743 O O . GLY A 1 97 ? 3.286 10.771 -26.829 1.00 55.34 97 GLY A O 1
ATOM 744 N N . TRP A 1 98 ? 4.958 12.278 -26.910 1.00 51.91 98 TRP A N 1
ATOM 745 C CA . TRP A 1 98 ? 4.589 13.020 -25.695 1.00 51.91 98 TRP A CA 1
ATOM 746 C C . TRP A 1 98 ? 3.115 13.470 -25.684 1.00 51.91 98 TRP A C 1
ATOM 748 O O . TRP A 1 98 ? 2.430 13.324 -24.673 1.00 51.91 98 TRP A O 1
ATOM 758 N N . GLU A 1 99 ? 2.586 13.902 -26.831 1.00 68.81 99 GLU A N 1
ATOM 759 C CA . GLU A 1 99 ? 1.187 14.330 -26.985 1.00 68.81 99 GLU A CA 1
ATOM 760 C C . GLU A 1 99 ? 0.179 13.197 -26.736 1.00 68.81 99 GLU A C 1
ATOM 762 O O . GLU A 1 99 ? -0.820 13.375 -26.037 1.00 68.81 99 GLU A O 1
ATOM 767 N N . ALA A 1 100 ? 0.460 11.993 -27.244 1.00 61.75 100 ALA A N 1
ATOM 768 C CA . ALA A 1 100 ? -0.396 10.825 -27.044 1.00 61.75 100 ALA A CA 1
ATOM 769 C C . ALA A 1 100 ? -0.395 10.358 -25.578 1.00 61.75 100 ALA A C 1
ATOM 771 O O . ALA A 1 100 ? -1.423 9.905 -25.066 1.00 61.75 100 ALA A O 1
ATOM 772 N N . LEU A 1 101 ? 0.737 10.511 -24.880 1.00 57.25 101 LEU A N 1
ATOM 773 C CA . LEU A 1 101 ? 0.828 10.268 -23.440 1.00 57.25 101 LEU A CA 1
ATOM 774 C C . LEU A 1 101 ? -0.028 11.276 -22.657 1.00 57.25 101 LEU A C 1
ATOM 776 O O . LEU A 1 101 ? -0.783 10.879 -21.770 1.00 57.25 101 LEU A O 1
ATOM 780 N N . GLN A 1 102 ? 0.046 12.560 -23.013 1.00 58.69 102 GLN A N 1
ATOM 781 C CA . GLN A 1 102 ? -0.699 13.635 -22.358 1.00 58.69 102 GLN A CA 1
ATOM 782 C C . GLN A 1 102 ? -2.220 13.489 -22.547 1.00 58.69 102 GLN A C 1
ATOM 784 O O . GLN A 1 102 ? -2.973 13.601 -21.578 1.00 58.69 102 GLN A O 1
ATOM 789 N N . ALA A 1 103 ? -2.679 13.131 -23.751 1.00 64.56 103 ALA A N 1
ATOM 790 C CA . ALA A 1 103 ? -4.094 12.871 -24.032 1.00 64.56 103 ALA A CA 1
ATOM 791 C C . ALA A 1 103 ? -4.645 11.644 -23.272 1.00 64.56 103 ALA A C 1
ATOM 793 O O . ALA A 1 103 ? -5.789 11.653 -22.809 1.00 64.56 103 ALA A O 1
ATOM 794 N N . LEU A 1 104 ? -3.834 10.590 -23.103 1.00 57.94 104 LEU A N 1
ATOM 795 C CA . LEU A 1 104 ? -4.187 9.427 -22.277 1.00 57.94 104 LEU A CA 1
ATOM 796 C C . LEU A 1 104 ? -4.339 9.802 -20.800 1.00 57.94 104 LEU A C 1
ATOM 798 O O . LEU A 1 104 ? -5.318 9.393 -20.173 1.00 57.94 104 LEU A O 1
ATOM 802 N N . LEU A 1 105 ? -3.407 10.600 -20.271 1.00 58.34 105 LEU A N 1
ATOM 803 C CA . LEU A 1 105 ? -3.446 11.095 -18.892 1.00 58.34 105 LEU A CA 1
ATOM 804 C C . LEU A 1 105 ? -4.687 11.964 -18.636 1.00 58.34 105 LEU A C 1
ATOM 806 O O . LEU A 1 105 ? -5.344 11.800 -17.610 1.00 58.34 105 LEU A O 1
ATOM 810 N N . GLN A 1 106 ? -5.062 12.827 -19.585 1.00 63.44 106 GLN A N 1
ATOM 811 C CA . GLN A 1 106 ? -6.259 13.669 -19.476 1.00 63.44 106 GLN A CA 1
ATOM 812 C C . GLN A 1 106 ? -7.566 12.867 -19.539 1.00 63.44 106 GLN A C 1
ATOM 814 O O . GLN A 1 106 ? -8.441 13.072 -18.702 1.00 63.44 106 GLN A O 1
ATOM 819 N N . LYS A 1 107 ? -7.699 11.898 -20.460 1.00 61.56 107 LYS A N 1
ATOM 820 C CA . LYS A 1 107 ? -8.876 11.001 -20.496 1.00 61.56 107 LYS A CA 1
ATOM 821 C C . LYS A 1 107 ? -9.022 10.192 -19.201 1.00 61.56 107 LYS A C 1
ATOM 823 O O . LYS A 1 107 ? -10.137 9.904 -18.769 1.00 61.56 107 LYS A O 1
ATOM 828 N N . GLN A 1 108 ? -7.901 9.859 -18.563 1.00 55.38 108 GLN A N 1
ATOM 829 C CA . GLN A 1 108 ? -7.853 9.116 -17.303 1.00 55.38 108 GLN A CA 1
ATOM 830 C C . GLN A 1 108 ? -8.185 9.933 -16.063 1.00 55.38 108 GLN A C 1
ATOM 832 O O . GLN A 1 108 ? -8.581 9.328 -15.071 1.00 55.38 108 GLN A O 1
ATOM 837 N N . ALA A 1 109 ? -8.093 11.264 -16.110 1.00 59.44 109 ALA A N 1
ATOM 838 C CA . ALA A 1 109 ? -8.420 12.124 -14.973 1.00 59.44 109 ALA A CA 1
ATOM 839 C C . ALA A 1 109 ? -9.876 11.960 -14.485 1.00 59.44 109 ALA A C 1
ATOM 841 O O . ALA A 1 109 ? -10.186 12.314 -13.353 1.00 59.44 109 ALA A O 1
ATOM 842 N N . SER A 1 110 ? -10.755 11.393 -15.320 1.00 64.50 110 SER A N 1
ATOM 843 C CA . SER A 1 110 ? -12.159 11.130 -14.988 1.00 64.50 110 SER A CA 1
ATOM 844 C C . SER A 1 110 ? -12.408 9.815 -14.229 1.00 64.50 110 SER A C 1
ATOM 846 O O . SER A 1 110 ? -13.438 9.687 -13.569 1.00 64.50 110 SER A O 1
ATOM 848 N N . LEU A 1 111 ? -11.497 8.833 -14.294 1.00 72.56 111 LEU A N 1
ATOM 849 C CA . LEU A 1 111 ? -11.689 7.521 -13.665 1.00 72.56 111 LEU A CA 1
ATOM 850 C C . LEU A 1 111 ? -11.048 7.471 -12.269 1.00 72.56 111 LEU A C 1
ATOM 852 O O . LEU A 1 111 ? -9.869 7.805 -12.131 1.00 72.56 111 LEU A O 1
ATOM 856 N N . PRO A 1 112 ? -11.753 6.963 -11.237 1.00 82.62 112 PRO A N 1
ATOM 857 C CA . PRO A 1 112 ? -11.139 6.683 -9.945 1.00 82.62 112 PRO A CA 1
ATOM 858 C C . PRO A 1 112 ? -9.970 5.712 -10.106 1.00 82.6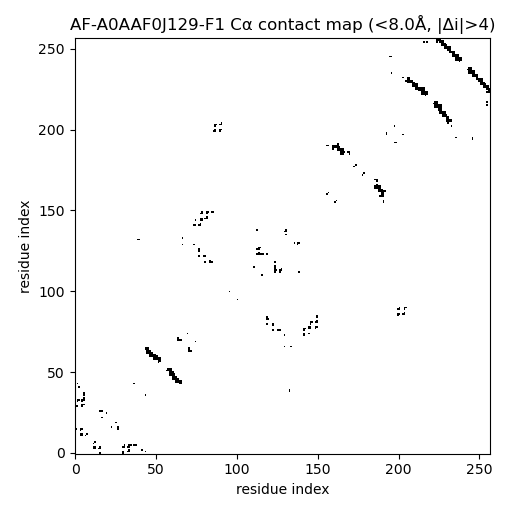2 112 PRO A C 1
ATOM 860 O O . PRO A 1 112 ? -10.088 4.696 -10.800 1.00 82.62 112 PRO A O 1
ATOM 863 N N . ILE A 1 113 ? -8.855 5.988 -9.433 1.00 82.19 113 ILE A N 1
ATOM 864 C CA . ILE A 1 113 ? -7.604 5.239 -9.596 1.00 82.19 113 ILE A CA 1
ATOM 865 C C . ILE A 1 113 ? -7.772 3.731 -9.318 1.00 82.19 113 ILE A C 1
ATOM 867 O O . ILE A 1 113 ? -7.136 2.895 -9.952 1.00 82.19 113 ILE A O 1
ATOM 871 N N . GLU A 1 114 ? -8.678 3.344 -8.419 1.00 86.00 114 GLU A N 1
ATOM 872 C CA . GLU A 1 114 ? -8.993 1.946 -8.108 1.00 86.00 114 GLU A CA 1
ATOM 873 C C . GLU A 1 114 ? -9.733 1.188 -9.224 1.00 86.00 114 GLU A C 1
ATOM 875 O O . GLU A 1 114 ? -9.731 -0.045 -9.231 1.00 86.00 114 GLU A O 1
ATOM 880 N N . SER A 1 115 ? -10.365 1.899 -10.160 1.00 87.50 115 SER A N 1
ATOM 881 C CA . SER A 1 115 ? -11.111 1.303 -11.275 1.00 87.50 115 SER A CA 1
ATOM 882 C C . SER A 1 115 ? -10.228 1.015 -12.493 1.00 87.50 115 SER A C 1
ATOM 884 O O . SER A 1 115 ? -10.539 0.131 -13.295 1.00 87.50 115 SER A O 1
ATOM 886 N N . ASP A 1 116 ? -9.078 1.680 -12.581 1.00 85.75 116 ASP A N 1
ATOM 887 C CA . ASP A 1 116 ? -8.180 1.659 -13.729 1.00 85.75 116 ASP A CA 1
ATOM 888 C C . ASP A 1 116 ? -7.591 0.271 -14.005 1.00 85.75 116 ASP A C 1
ATOM 890 O O . ASP A 1 116 ? -6.735 -0.219 -13.272 1.00 85.75 116 ASP A O 1
ATOM 894 N N . THR A 1 117 ? -8.012 -0.351 -15.108 1.00 87.81 117 THR A N 1
ATOM 895 C CA . THR A 1 117 ? -7.655 -1.721 -15.509 1.00 87.81 117 THR A CA 1
ATOM 896 C C . THR A 1 117 ? -6.180 -1.930 -15.840 1.00 87.81 117 THR A C 1
ATOM 898 O O . THR A 1 117 ? -5.764 -3.080 -15.979 1.00 87.81 117 THR A O 1
ATOM 901 N N . ARG A 1 118 ? -5.383 -0.863 -15.974 1.00 84.50 118 ARG A N 1
ATOM 902 C CA . ARG A 1 118 ? -3.938 -0.968 -16.236 1.00 84.50 118 ARG A CA 1
ATOM 903 C C . ARG A 1 118 ? -3.173 -1.550 -15.052 1.00 84.50 118 ARG A C 1
ATOM 905 O O . ARG A 1 118 ? -2.147 -2.202 -15.251 1.00 84.50 118 ARG A O 1
ATOM 912 N N . PHE A 1 119 ? -3.672 -1.323 -13.838 1.00 88.56 119 PHE A N 1
ATOM 913 C CA . PHE A 1 119 ? -3.094 -1.886 -12.627 1.00 88.56 119 PHE A CA 1
ATOM 914 C C . PHE A 1 119 ? -3.513 -3.342 -12.430 1.00 88.56 119 PHE A C 1
ATOM 916 O O . PHE A 1 119 ? -4.611 -3.776 -12.799 1.00 88.56 119 PHE A O 1
ATOM 923 N N . HIS A 1 120 ? -2.648 -4.107 -11.772 1.00 89.94 120 HIS A N 1
ATOM 924 C CA . HIS A 1 120 ? -2.908 -5.503 -11.465 1.00 89.94 120 HIS A CA 1
ATOM 925 C C . HIS A 1 120 ? -4.204 -5.655 -10.635 1.00 89.94 120 HIS A C 1
ATOM 927 O O . HIS A 1 120 ? -4.444 -4.866 -9.715 1.00 89.94 120 HIS A O 1
ATOM 933 N N . PRO A 1 121 ? -5.041 -6.692 -10.865 1.00 94.94 121 PRO A N 1
ATOM 934 C CA . PRO A 1 121 ? -6.324 -6.850 -10.168 1.00 94.94 121 PRO A CA 1
ATOM 935 C C . PRO A 1 121 ? -6.230 -6.831 -8.636 1.00 94.94 121 PRO A C 1
ATOM 937 O O . PRO A 1 121 ? -7.102 -6.288 -7.960 1.00 94.94 121 PRO A O 1
ATOM 940 N N . LEU A 1 122 ? -5.155 -7.391 -8.069 1.00 95.88 122 LEU A N 1
ATOM 941 C CA . LEU A 1 122 ? -4.909 -7.341 -6.621 1.00 95.88 122 LEU A CA 1
ATOM 942 C C . LEU A 1 122 ? -4.589 -5.928 -6.123 1.00 95.88 122 LEU A C 1
ATOM 944 O O . LEU A 1 122 ? -5.013 -5.568 -5.026 1.00 95.88 122 LEU A O 1
ATOM 948 N N . THR A 1 123 ? -3.859 -5.143 -6.914 1.00 94.19 123 THR A N 1
ATOM 949 C CA . THR A 1 123 ? -3.514 -3.752 -6.607 1.00 94.19 123 THR A CA 1
ATOM 950 C C . THR A 1 123 ? -4.794 -2.921 -6.586 1.00 94.19 123 THR A C 1
ATOM 952 O O . THR A 1 123 ? -5.111 -2.342 -5.548 1.00 94.19 123 THR A O 1
ATOM 955 N N . ARG A 1 124 ? -5.631 -3.038 -7.626 1.00 94.38 124 ARG A N 1
ATOM 956 C CA . ARG A 1 124 ? -6.971 -2.418 -7.695 1.00 94.38 124 ARG A CA 1
ATOM 957 C C . ARG A 1 124 ? -7.862 -2.797 -6.514 1.00 94.38 124 ARG A C 1
ATOM 959 O O . ARG A 1 124 ? -8.421 -1.934 -5.843 1.00 94.38 124 ARG A O 1
ATOM 966 N N . LYS A 1 125 ? -7.924 -4.091 -6.177 1.00 96.06 125 LYS A N 1
ATOM 967 C CA . LYS A 1 125 ? -8.672 -4.589 -5.008 1.00 96.06 125 LYS A CA 1
ATOM 968 C C . LYS A 1 125 ? -8.168 -3.985 -3.694 1.00 96.06 125 LYS A C 1
ATOM 970 O O . LYS A 1 125 ? -8.972 -3.715 -2.806 1.00 96.06 125 LYS A O 1
ATOM 975 N N . ASN A 1 126 ? -6.856 -3.808 -3.533 1.00 96.50 126 ASN A N 1
ATOM 976 C CA . ASN A 1 126 ? -6.286 -3.192 -2.334 1.00 96.50 126 ASN A CA 1
ATOM 977 C C . ASN A 1 126 ? -6.614 -1.696 -2.261 1.00 96.50 126 ASN A C 1
ATOM 979 O O . ASN A 1 126 ? -6.999 -1.230 -1.193 1.00 96.50 126 ASN A O 1
ATOM 983 N N . MET A 1 127 ? -6.535 -0.979 -3.382 1.00 95.12 127 MET A N 1
ATOM 984 C CA . MET A 1 127 ? -6.897 0.439 -3.471 1.00 95.12 127 MET A CA 1
ATOM 985 C C . MET A 1 127 ? -8.372 0.646 -3.118 1.00 95.12 127 MET A C 1
ATOM 987 O O . MET A 1 127 ? -8.680 1.400 -2.199 1.00 95.12 127 MET A O 1
ATOM 991 N N . ALA A 1 128 ? -9.270 -0.136 -3.726 1.00 95.38 128 ALA A N 1
ATOM 992 C CA . ALA A 1 128 ? -10.699 -0.103 -3.416 1.00 95.38 128 ALA A CA 1
ATOM 993 C C . ALA A 1 128 ? -10.982 -0.361 -1.923 1.00 95.38 128 ALA A C 1
ATOM 995 O O . ALA A 1 128 ? -11.828 0.293 -1.318 1.00 95.38 128 ALA A O 1
ATOM 996 N N . LYS A 1 129 ? -10.245 -1.286 -1.290 1.00 95.31 129 LYS A N 1
ATOM 997 C CA . LYS A 1 129 ? -10.380 -1.566 0.151 1.00 95.31 129 LYS A CA 1
ATOM 998 C C . LYS A 1 129 ? -9.938 -0.407 1.044 1.00 95.31 129 LYS A C 1
ATOM 1000 O O . LYS A 1 129 ? -10.542 -0.233 2.101 1.00 95.31 129 LYS A O 1
ATOM 1005 N N . LEU A 1 130 ? -8.887 0.318 0.662 1.00 94.56 130 LEU A N 1
ATOM 1006 C CA . LEU A 1 130 ? -8.368 1.464 1.417 1.00 94.56 130 LEU A CA 1
ATOM 1007 C C . LEU A 1 130 ? -9.295 2.678 1.304 1.00 94.56 130 LEU A C 1
ATOM 1009 O O . LEU A 1 130 ? -9.511 3.383 2.282 1.00 94.56 130 LEU A O 1
ATOM 1013 N N . VAL A 1 131 ? -9.879 2.884 0.125 1.00 94.12 131 VAL A N 1
ATOM 1014 C CA . VAL A 1 131 ? -10.766 4.019 -0.152 1.00 94.12 131 VAL A CA 1
ATOM 1015 C C . VAL A 1 131 ? -12.157 3.833 0.458 1.00 94.12 131 VAL A C 1
ATOM 1017 O O . VAL A 1 131 ? -12.747 4.801 0.926 1.00 94.12 131 VAL A O 1
ATOM 1020 N N . ARG A 1 132 ? -1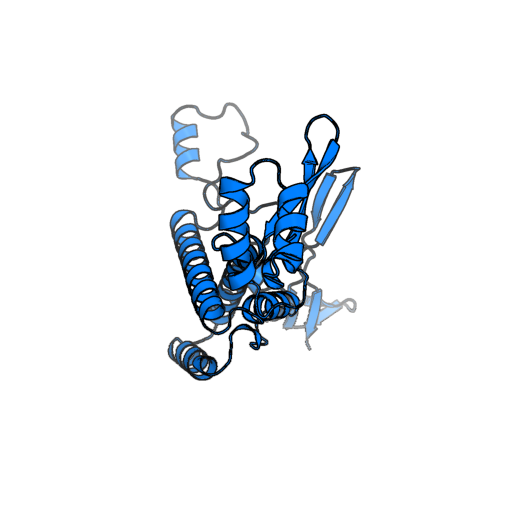2.668 2.593 0.518 1.00 93.69 132 ARG A N 1
ATOM 1021 C CA . ARG A 1 132 ? -14.071 2.268 0.848 1.00 93.69 132 ARG A CA 1
ATOM 1022 C C . ARG A 1 132 ? -14.702 3.051 2.011 1.00 93.69 132 ARG A C 1
ATOM 1024 O O . ARG A 1 132 ? -15.877 3.364 1.915 1.00 93.69 132 ARG A O 1
ATOM 1031 N N . TYR A 1 133 ? -13.968 3.301 3.097 1.00 93.69 133 TYR A N 1
ATOM 1032 C CA . TYR A 1 133 ? -14.495 3.962 4.308 1.00 93.69 133 TYR A CA 1
ATOM 1033 C C . TYR A 1 133 ? -13.881 5.341 4.582 1.00 93.69 133 TYR A C 1
ATOM 1035 O O . TYR A 1 133 ? -14.292 6.019 5.512 1.00 93.69 133 TYR A O 1
ATOM 1043 N N . ARG A 1 134 ? -12.865 5.745 3.812 1.00 91.69 134 ARG A N 1
ATOM 1044 C CA . ARG A 1 134 ? -12.170 7.033 3.968 1.00 91.69 134 ARG A CA 1
ATOM 1045 C C . ARG A 1 134 ? -12.503 8.023 2.845 1.00 91.69 134 ARG A C 1
ATOM 1047 O O . ARG A 1 134 ? -12.116 9.186 2.930 1.00 91.69 134 ARG A O 1
ATOM 1054 N N . GLY A 1 135 ? -13.183 7.560 1.794 1.00 91.31 135 GLY A N 1
ATOM 1055 C CA . GLY A 1 135 ? -13.628 8.375 0.667 1.00 91.31 135 GLY A CA 1
ATOM 1056 C C . GLY A 1 135 ? -12.477 9.024 -0.105 1.00 91.31 135 GLY A C 1
ATOM 1057 O O . GLY A 1 135 ? -11.385 8.460 -0.226 1.00 91.31 135 GLY A O 1
ATOM 1058 N N . GLU A 1 136 ? -12.726 10.234 -0.608 1.00 90.69 136 GLU A N 1
ATOM 1059 C CA . GLU A 1 136 ? -11.768 11.011 -1.407 1.00 90.69 136 GLU A CA 1
ATOM 1060 C C . GLU A 1 136 ? -10.471 11.329 -0.657 1.00 90.69 136 GLU A C 1
ATOM 1062 O O . GLU A 1 136 ? -9.395 11.299 -1.249 1.00 90.69 136 GLU A O 1
ATOM 1067 N N . ALA A 1 137 ? -10.529 11.539 0.661 1.00 92.12 137 ALA A N 1
ATOM 1068 C CA . ALA A 1 137 ? -9.339 11.841 1.455 1.00 92.12 137 ALA A CA 1
ATOM 1069 C C . ALA A 1 137 ? -8.303 10.701 1.429 1.00 92.12 137 ALA A C 1
ATOM 1071 O O . ALA A 1 137 ? -7.099 10.950 1.445 1.00 92.12 137 ALA A O 1
ATOM 1072 N N . ALA A 1 138 ? -8.741 9.438 1.361 1.00 92.31 138 ALA A N 1
ATOM 1073 C CA . ALA A 1 138 ? -7.807 8.327 1.169 1.00 92.31 138 ALA A CA 1
ATOM 1074 C C . ALA A 1 138 ? -7.290 8.228 -0.264 1.00 92.31 138 ALA A C 1
ATOM 1076 O O . ALA A 1 138 ? -6.155 7.792 -0.454 1.00 92.31 138 ALA A O 1
ATOM 1077 N N . ARG A 1 139 ? -8.098 8.603 -1.265 1.00 92.19 139 ARG A N 1
ATOM 1078 C CA . ARG A 1 139 ? -7.658 8.630 -2.666 1.00 92.19 139 ARG A CA 1
ATOM 1079 C C . ARG A 1 139 ? -6.531 9.638 -2.841 1.00 92.19 139 ARG A C 1
ATOM 1081 O O . ARG A 1 139 ? -5.483 9.275 -3.367 1.00 92.19 139 ARG A O 1
ATOM 1088 N N . THR A 1 140 ? -6.711 10.860 -2.344 1.00 92.31 140 THR A N 1
ATOM 1089 C CA . THR A 1 140 ? -5.695 11.915 -2.428 1.00 92.31 140 THR A CA 1
ATOM 1090 C C . THR A 1 140 ? -4.420 11.527 -1.685 1.00 92.31 140 THR A C 1
ATOM 1092 O O . THR A 1 140 ? -3.343 11.610 -2.269 1.00 92.31 140 THR A O 1
ATOM 1095 N N . GLU A 1 141 ? -4.521 11.007 -0.457 1.00 93.69 141 GLU A N 1
ATOM 1096 C CA . GLU A 1 141 ? -3.351 10.549 0.307 1.00 93.69 141 GLU A CA 1
ATOM 1097 C C . GLU A 1 141 ? -2.601 9.417 -0.416 1.00 93.69 141 GLU A C 1
ATOM 1099 O O . GLU A 1 141 ? -1.371 9.422 -0.503 1.00 93.69 141 GLU A O 1
ATOM 1104 N N . LEU A 1 142 ? -3.336 8.439 -0.955 1.00 93.19 142 LEU A N 1
ATOM 1105 C CA . LEU A 1 142 ? -2.756 7.324 -1.699 1.00 93.19 142 LEU A CA 1
ATOM 1106 C C . LEU A 1 142 ? -2.025 7.815 -2.955 1.00 93.19 142 LEU A C 1
ATOM 1108 O O . LEU A 1 142 ? -0.914 7.355 -3.221 1.00 93.19 142 LEU A O 1
ATOM 1112 N N . VAL A 1 143 ? -2.634 8.735 -3.710 1.00 91.62 143 VAL A N 1
ATOM 1113 C CA . VAL A 1 143 ? -2.044 9.334 -4.916 1.00 91.62 143 VAL A CA 1
ATOM 1114 C C . VAL A 1 143 ? -0.785 10.120 -4.565 1.00 91.62 143 VAL A C 1
ATOM 1116 O O . VAL A 1 143 ? 0.250 9.884 -5.181 1.00 91.62 143 VAL A O 1
ATOM 1119 N N . GLN A 1 144 ? -0.836 10.977 -3.543 1.00 92.31 144 GLN A N 1
ATOM 1120 C CA . GLN A 1 144 ? 0.315 11.761 -3.089 1.00 92.31 144 GLN A CA 1
ATOM 1121 C C . GLN A 1 144 ? 1.482 10.860 -2.675 1.00 92.31 144 GLN A C 1
ATOM 1123 O O . GLN A 1 144 ? 2.608 11.045 -3.135 1.00 92.31 144 GLN A O 1
ATOM 1128 N N . LYS A 1 145 ? 1.228 9.824 -1.863 1.00 94.31 145 LYS A N 1
ATOM 1129 C CA . LYS A 1 145 ? 2.270 8.858 -1.482 1.00 94.31 145 LYS A CA 1
ATOM 1130 C C . LYS A 1 145 ? 2.800 8.089 -2.691 1.00 94.31 145 LYS A C 1
ATOM 1132 O O . LYS A 1 145 ? 4.004 7.869 -2.795 1.00 94.31 145 LYS A O 1
ATOM 1137 N N . ALA A 1 146 ? 1.935 7.680 -3.618 1.00 93.62 146 ALA A N 1
ATOM 1138 C CA . ALA A 1 146 ? 2.364 6.991 -4.834 1.00 93.62 146 ALA A CA 1
ATOM 1139 C C . ALA A 1 146 ? 3.241 7.889 -5.724 1.00 93.62 146 ALA A C 1
ATOM 1141 O O . ALA A 1 146 ? 4.244 7.408 -6.248 1.00 93.62 146 ALA A O 1
ATOM 1142 N N . GLN A 1 147 ? 2.915 9.179 -5.850 1.00 90.06 147 GLN A N 1
ATOM 1143 C CA . GLN A 1 147 ? 3.733 10.173 -6.553 1.00 90.06 147 GLN A CA 1
ATOM 1144 C C . GLN A 1 147 ? 5.108 10.325 -5.896 1.00 90.06 147 GLN A C 1
ATOM 1146 O O . GLN A 1 147 ? 6.115 10.159 -6.575 1.00 90.06 147 GLN A O 1
ATOM 1151 N N . GLN A 1 148 ? 5.165 10.495 -4.573 1.00 93.62 148 GLN A N 1
ATOM 1152 C CA . GLN A 1 148 ? 6.433 10.570 -3.834 1.00 93.62 148 GLN A CA 1
ATOM 1153 C C . GLN A 1 148 ? 7.304 9.320 -4.045 1.00 93.62 148 GLN A C 1
ATOM 1155 O O . GLN A 1 148 ? 8.515 9.411 -4.252 1.00 93.62 148 GLN A O 1
ATOM 1160 N N . TYR A 1 149 ? 6.700 8.126 -4.026 1.00 94.81 149 TYR A N 1
ATOM 1161 C CA . TYR A 1 149 ? 7.422 6.884 -4.317 1.00 94.81 149 TYR A CA 1
ATOM 1162 C C . TYR A 1 149 ? 7.897 6.798 -5.768 1.00 94.81 149 TYR A C 1
ATOM 1164 O O . TYR A 1 149 ? 8.985 6.275 -6.018 1.00 94.81 149 TYR A O 1
ATOM 1172 N N . LEU A 1 150 ? 7.102 7.291 -6.718 1.00 90.88 150 LEU A N 1
ATOM 1173 C CA . LEU A 1 150 ? 7.455 7.333 -8.133 1.00 90.88 150 LEU A CA 1
ATOM 1174 C C . LEU A 1 150 ? 8.642 8.272 -8.381 1.00 90.88 150 LEU A C 1
ATOM 1176 O O . LEU A 1 150 ? 9.622 7.855 -8.995 1.00 90.88 150 LEU A O 1
ATOM 1180 N N . GLU A 1 151 ? 8.587 9.485 -7.836 1.00 88.25 151 GLU A N 1
ATOM 1181 C CA . GLU A 1 151 ? 9.668 10.476 -7.878 1.00 88.25 151 GLU A CA 1
ATOM 1182 C C . GLU A 1 151 ? 10.950 9.930 -7.262 1.00 88.25 151 GLU A C 1
ATOM 1184 O O . GLU A 1 151 ? 12.017 10.011 -7.869 1.00 88.25 151 GLU A O 1
ATOM 1189 N N . ARG A 1 152 ? 10.846 9.280 -6.096 1.00 92.69 152 ARG A N 1
ATOM 1190 C CA . ARG A 1 152 ? 11.988 8.622 -5.458 1.00 92.69 152 ARG A CA 1
ATOM 1191 C C . ARG A 1 152 ? 12.613 7.558 -6.361 1.00 92.69 152 ARG A C 1
ATOM 1193 O O . ARG A 1 152 ? 13.836 7.469 -6.421 1.00 92.69 152 ARG A O 1
ATOM 1200 N N . MET A 1 153 ? 11.805 6.744 -7.043 1.00 88.81 153 MET A N 1
ATOM 1201 C CA . MET A 1 153 ? 12.324 5.738 -7.975 1.00 88.81 153 MET A CA 1
ATOM 1202 C C . MET A 1 153 ? 13.004 6.375 -9.187 1.00 88.81 153 MET A C 1
ATOM 1204 O O . MET A 1 153 ? 14.065 5.899 -9.578 1.00 88.81 153 MET A O 1
ATOM 1208 N N . TRP A 1 154 ? 12.443 7.447 -9.755 1.00 88.69 154 TRP A N 1
ATOM 1209 C CA . TRP A 1 154 ? 13.099 8.188 -10.836 1.00 88.69 154 TRP A CA 1
ATOM 1210 C C . TRP A 1 154 ? 14.427 8.785 -10.387 1.00 88.69 154 TRP A C 1
ATOM 1212 O O . TRP A 1 154 ? 15.430 8.595 -11.066 1.00 88.69 154 TRP A O 1
ATOM 1222 N N . ALA A 1 155 ? 14.458 9.447 -9.231 1.00 90.19 155 ALA A N 1
ATOM 1223 C CA . ALA A 1 155 ? 15.682 10.018 -8.681 1.00 90.19 155 ALA A CA 1
ATOM 1224 C C . ALA A 1 155 ? 16.753 8.941 -8.447 1.00 90.19 155 ALA A C 1
ATOM 1226 O O . ALA A 1 155 ? 17.916 9.137 -8.794 1.00 90.19 155 ALA A O 1
ATOM 1227 N N . GLN A 1 156 ? 16.359 7.778 -7.916 1.00 88.81 156 GLN A N 1
ATOM 1228 C CA . GLN A 1 156 ? 17.275 6.657 -7.718 1.00 88.81 156 GLN A CA 1
ATOM 1229 C C . GLN A 1 156 ? 17.805 6.099 -9.049 1.00 88.81 156 GLN A C 1
ATOM 1231 O O . GLN A 1 156 ? 18.997 5.824 -9.151 1.00 88.81 156 GLN A O 1
ATOM 1236 N N . ASP A 1 157 ? 16.956 5.951 -10.070 1.00 86.06 157 ASP A N 1
ATOM 1237 C CA . ASP A 1 157 ? 17.380 5.458 -11.388 1.00 86.06 157 ASP A CA 1
ATOM 1238 C C . ASP A 1 157 ? 18.318 6.450 -12.093 1.00 86.06 157 ASP A C 1
ATOM 1240 O O . ASP A 1 157 ? 19.272 6.028 -12.738 1.00 86.06 157 ASP A O 1
ATOM 1244 N N . GLN A 1 158 ? 18.111 7.759 -11.913 1.00 88.00 158 GLN A N 1
ATOM 1245 C CA . GLN A 1 158 ? 19.020 8.791 -12.424 1.00 88.00 158 GLN A CA 1
ATOM 1246 C C . GLN A 1 158 ? 20.373 8.782 -11.701 1.00 88.00 158 GLN A C 1
ATOM 1248 O O . GLN A 1 158 ? 21.414 8.888 -12.346 1.00 88.00 158 GLN A O 1
ATOM 1253 N N . LEU A 1 159 ? 20.372 8.629 -10.373 1.00 90.50 159 LEU A N 1
ATOM 1254 C CA . LEU A 1 159 ? 21.592 8.653 -9.565 1.00 90.50 159 LEU A CA 1
ATOM 1255 C C . LEU A 1 159 ? 22.427 7.374 -9.720 1.00 90.50 159 LEU A C 1
ATOM 1257 O O . LEU A 1 159 ? 23.628 7.429 -9.968 1.00 90.50 159 LEU A O 1
ATOM 1261 N N . GLU A 1 160 ? 21.806 6.208 -9.532 1.00 88.38 160 GLU A N 1
ATOM 1262 C CA . GLU A 1 160 ? 22.508 4.921 -9.531 1.00 88.38 160 GLU A CA 1
ATOM 1263 C C . GLU A 1 160 ? 22.640 4.360 -10.956 1.00 88.38 160 GLU A C 1
ATOM 1265 O O . GLU A 1 160 ? 23.674 3.801 -11.341 1.00 88.38 160 GLU A O 1
ATOM 1270 N N . GLY A 1 161 ? 21.586 4.493 -11.759 1.00 86.31 161 GLY A N 1
ATOM 1271 C CA . GLY A 1 161 ? 21.484 3.876 -13.073 1.00 86.31 161 GLY A CA 1
ATOM 1272 C C . GLY A 1 161 ? 21.602 2.350 -13.053 1.00 86.31 161 GLY A C 1
ATOM 1273 O O . GLY A 1 161 ? 21.567 1.669 -12.020 1.00 86.31 161 GLY A O 1
ATOM 1274 N N . LYS A 1 162 ? 21.765 1.781 -14.251 1.00 84.38 162 LYS A N 1
ATOM 1275 C CA . LYS A 1 162 ? 21.899 0.330 -14.427 1.00 84.38 162 LYS A CA 1
ATOM 1276 C C . LYS A 1 162 ? 23.174 -0.190 -13.778 1.00 84.38 162 LYS A C 1
ATOM 1278 O O . LYS A 1 162 ? 24.250 0.392 -13.943 1.00 84.38 162 LYS A O 1
ATOM 1283 N N . ARG A 1 163 ? 23.045 -1.356 -13.138 1.00 86.94 163 ARG A N 1
ATOM 1284 C CA . ARG A 1 163 ? 24.166 -2.087 -12.555 1.00 86.94 163 ARG A CA 1
ATOM 1285 C C . ARG A 1 163 ? 25.190 -2.447 -13.627 1.00 86.94 163 ARG A C 1
ATOM 1287 O O . ARG A 1 163 ? 24.889 -3.217 -14.538 1.00 86.94 163 ARG A O 1
ATOM 1294 N N . ARG A 1 164 ? 26.407 -1.934 -13.490 1.00 88.69 164 ARG A N 1
ATOM 1295 C CA . ARG A 1 164 ? 27.499 -2.098 -14.457 1.00 88.69 164 ARG A CA 1
ATOM 1296 C C . ARG A 1 164 ? 28.845 -2.256 -13.747 1.00 88.69 164 ARG A C 1
ATOM 1298 O O . ARG A 1 164 ? 28.943 -1.876 -12.580 1.00 88.69 164 ARG A O 1
ATOM 1305 N N . PRO A 1 165 ? 29.859 -2.851 -14.398 1.00 90.88 165 PRO A N 1
ATOM 1306 C CA . PRO A 1 165 ? 31.221 -2.810 -13.884 1.00 90.88 165 PRO A CA 1
ATOM 1307 C C . PRO A 1 165 ? 31.661 -1.362 -13.688 1.00 90.88 165 PRO A C 1
ATOM 1309 O O . PRO A 1 165 ? 31.407 -0.519 -14.546 1.00 90.88 165 PRO A O 1
ATOM 1312 N N . ASP A 1 166 ? 32.289 -1.091 -12.554 1.00 91.69 166 ASP A N 1
ATOM 1313 C CA . ASP A 1 166 ? 32.871 0.210 -12.252 1.00 91.69 166 ASP A CA 1
ATOM 1314 C C . ASP A 1 166 ? 34.295 0.246 -12.809 1.00 91.69 166 ASP A C 1
ATOM 1316 O O . ASP A 1 166 ? 35.220 -0.292 -12.197 1.00 91.69 166 ASP A O 1
ATOM 1320 N N . THR A 1 167 ? 34.439 0.774 -14.025 1.00 90.31 167 THR A N 1
ATOM 1321 C CA . THR A 1 167 ? 35.726 0.834 -14.730 1.00 90.31 167 THR A CA 1
ATOM 1322 C C . THR A 1 167 ? 36.680 1.804 -14.054 1.00 90.31 167 THR A C 1
ATOM 1324 O O . THR A 1 167 ? 37.816 1.436 -13.810 1.00 90.31 167 THR A O 1
ATOM 1327 N N . GLU A 1 168 ? 36.207 2.977 -13.637 1.00 90.19 168 GLU A N 1
ATOM 1328 C CA . GLU A 1 168 ? 37.041 3.986 -12.974 1.00 90.19 168 GLU A CA 1
ATOM 1329 C C . GLU A 1 168 ? 37.618 3.459 -11.660 1.00 90.19 168 GLU A C 1
ATOM 1331 O O . GLU A 1 168 ? 38.821 3.545 -11.408 1.00 90.19 168 GLU A O 1
ATOM 1336 N N . ARG A 1 169 ? 36.774 2.835 -10.829 1.00 88.00 169 ARG A N 1
ATOM 1337 C CA . ARG A 1 169 ? 37.238 2.215 -9.587 1.00 88.00 169 ARG A CA 1
ATOM 1338 C C . ARG A 1 169 ? 38.181 1.051 -9.854 1.00 88.00 169 ARG A C 1
ATOM 1340 O O . ARG A 1 169 ? 39.103 0.831 -9.073 1.00 88.00 169 ARG A O 1
ATOM 1347 N N . TRP A 1 170 ? 37.924 0.271 -10.901 1.00 86.94 170 TRP A N 1
ATOM 1348 C CA . TRP A 1 170 ? 38.807 -0.818 -11.298 1.00 86.94 170 TRP A CA 1
ATOM 1349 C C . TRP A 1 170 ? 40.187 -0.300 -11.698 1.00 86.94 170 TRP A C 1
ATOM 1351 O O . TRP A 1 170 ? 41.181 -0.774 -11.154 1.00 86.94 170 TRP A O 1
ATOM 1361 N N . ASP A 1 171 ? 40.238 0.713 -12.555 1.00 87.88 171 ASP A N 1
ATOM 1362 C CA . ASP A 1 171 ? 41.479 1.304 -13.050 1.00 87.88 171 ASP A CA 1
ATOM 1363 C C . ASP A 1 171 ? 42.275 1.949 -11.905 1.00 87.88 171 ASP A C 1
ATOM 1365 O O . ASP A 1 171 ? 43.480 1.738 -11.789 1.00 87.88 171 ASP A O 1
ATOM 1369 N N . ALA A 1 172 ? 41.602 2.632 -10.972 1.00 88.88 172 ALA A N 1
ATOM 1370 C CA . ALA A 1 172 ? 42.233 3.170 -9.765 1.00 88.88 172 ALA A CA 1
ATOM 1371 C C . ALA A 1 172 ? 42.799 2.076 -8.833 1.00 88.88 172 ALA A C 1
ATOM 1373 O O . ALA A 1 172 ? 43.850 2.254 -8.206 1.00 88.88 172 ALA A O 1
ATOM 1374 N N . MET A 1 173 ? 42.117 0.931 -8.719 1.00 83.44 173 MET A N 1
ATOM 1375 C CA . MET A 1 173 ? 42.623 -0.212 -7.951 1.00 83.44 173 MET A CA 1
ATOM 1376 C C . MET A 1 173 ? 43.833 -0.854 -8.627 1.00 83.44 173 MET A C 1
ATOM 1378 O O . MET A 1 173 ? 44.803 -1.142 -7.935 1.00 83.44 173 MET A O 1
ATOM 1382 N N . GLU A 1 174 ? 43.807 -1.030 -9.949 1.00 83.00 174 GLU A N 1
ATOM 1383 C CA . GLU A 1 174 ? 44.954 -1.552 -10.700 1.00 83.00 174 GLU A CA 1
ATOM 1384 C C . GLU A 1 174 ? 46.165 -0.610 -10.609 1.00 83.00 174 GLU A C 1
ATOM 1386 O O . GLU A 1 174 ? 47.291 -1.076 -10.453 1.00 83.00 174 GLU A O 1
ATOM 1391 N N . LEU A 1 175 ? 45.945 0.711 -10.607 1.00 85.69 175 LEU A N 1
ATOM 1392 C CA . LEU A 1 175 ? 47.020 1.699 -10.473 1.00 85.69 175 LEU A CA 1
ATOM 1393 C C . LEU A 1 175 ? 47.654 1.705 -9.071 1.00 85.69 175 LEU A C 1
ATOM 1395 O O . LEU A 1 175 ? 48.866 1.845 -8.933 1.00 85.69 175 LEU A O 1
ATOM 1399 N N . SER A 1 176 ? 46.841 1.564 -8.019 1.00 87.00 176 SER A N 1
ATOM 1400 C CA . SER A 1 176 ? 47.314 1.607 -6.626 1.00 87.00 176 SER A CA 1
ATOM 1401 C C . SER A 1 176 ? 47.866 0.269 -6.129 1.00 87.00 176 SER A C 1
ATOM 1403 O O . SER A 1 176 ? 48.821 0.234 -5.350 1.00 87.00 176 SER A O 1
ATOM 1405 N N . ARG A 1 177 ? 47.245 -0.840 -6.539 1.00 80.75 177 ARG A N 1
ATOM 1406 C CA . ARG A 1 177 ? 47.566 -2.211 -6.131 1.00 80.75 177 ARG A CA 1
ATOM 1407 C C . ARG A 1 177 ? 47.247 -3.169 -7.283 1.00 80.75 177 ARG A C 1
ATOM 1409 O O . ARG A 1 177 ? 46.200 -3.822 -7.239 1.00 80.75 177 ARG A O 1
ATOM 1416 N N . PRO A 1 178 ? 48.144 -3.289 -8.278 1.00 73.88 178 PRO A N 1
ATOM 1417 C CA . PRO A 1 178 ? 47.916 -4.164 -9.419 1.00 73.88 178 PRO A CA 1
ATOM 1418 C C . PRO A 1 178 ? 47.644 -5.587 -8.940 1.00 73.88 178 PRO A C 1
ATOM 1420 O O . PRO A 1 178 ? 48.335 -6.114 -8.054 1.00 73.88 178 PRO A O 1
ATOM 1423 N N . SER A 1 179 ? 46.591 -6.198 -9.478 1.00 67.62 179 SER A N 1
ATOM 1424 C CA . SER A 1 179 ? 46.152 -7.507 -9.008 1.00 67.62 179 SER A CA 1
ATOM 1425 C C . SER A 1 179 ? 47.215 -8.567 -9.335 1.00 67.62 179 SER A C 1
ATOM 1427 O O . SER A 1 179 ? 47.550 -8.820 -10.490 1.00 67.62 179 SER A O 1
ATOM 1429 N N . ARG A 1 180 ? 47.783 -9.228 -8.311 1.00 64.38 180 ARG A N 1
ATOM 1430 C CA . ARG A 1 180 ? 48.720 -10.362 -8.482 1.00 64.38 180 ARG A CA 1
ATOM 1431 C C . ARG A 1 180 ? 47.973 -11.649 -8.865 1.00 64.38 180 ARG A C 1
ATOM 1433 O O . ARG A 1 180 ? 48.088 -12.669 -8.192 1.00 64.38 180 ARG A O 1
ATOM 1440 N N . GLY A 1 181 ? 47.143 -11.584 -9.902 1.00 67.31 181 GLY A N 1
ATOM 1441 C CA . GLY A 1 181 ? 46.304 -12.683 -10.370 1.00 67.31 181 GLY A CA 1
ATOM 1442 C C . GLY A 1 181 ? 44.914 -12.220 -10.795 1.00 67.31 181 GLY A C 1
ATOM 1443 O O . GLY A 1 181 ? 44.532 -11.070 -10.619 1.00 67.31 181 GLY A O 1
ATOM 1444 N N . ARG A 1 182 ? 44.124 -13.140 -11.352 1.00 59.94 182 ARG A N 1
ATOM 1445 C CA . ARG A 1 182 ? 42.780 -12.843 -11.857 1.00 59.94 182 ARG A CA 1
ATOM 1446 C C . ARG A 1 182 ? 41.818 -12.601 -10.689 1.00 59.94 182 ARG A C 1
ATOM 1448 O O . ARG A 1 182 ? 41.243 -13.546 -10.153 1.00 59.94 182 ARG A O 1
ATOM 1455 N N . THR A 1 183 ? 41.613 -11.348 -10.295 1.00 59.50 183 THR A N 1
ATOM 1456 C CA . THR A 1 183 ? 40.538 -10.950 -9.374 1.00 59.50 183 THR A CA 1
ATOM 1457 C C . THR A 1 183 ? 39.207 -11.448 -9.949 1.00 59.50 183 THR A C 1
ATOM 1459 O O . THR A 1 183 ? 38.775 -11.030 -11.023 1.00 59.50 183 THR A O 1
ATOM 1462 N N . LEU A 1 184 ? 38.567 -12.408 -9.268 1.00 66.19 184 LEU A N 1
ATOM 1463 C CA . LEU A 1 184 ? 37.414 -13.153 -9.801 1.00 66.19 184 LEU A CA 1
ATOM 1464 C C . LEU A 1 184 ? 36.168 -12.281 -10.045 1.00 66.19 184 LEU A C 1
ATOM 1466 O O . LEU A 1 184 ? 35.277 -12.690 -10.790 1.00 66.19 184 LEU A O 1
ATOM 1470 N N . THR A 1 185 ? 36.102 -11.078 -9.468 1.00 77.44 185 THR A N 1
ATOM 1471 C CA . THR A 1 185 ? 34.957 -10.168 -9.605 1.00 77.44 185 THR A CA 1
ATOM 1472 C C . THR A 1 185 ? 35.388 -8.709 -9.670 1.00 77.44 185 THR A C 1
ATOM 1474 O O . THR A 1 185 ? 35.973 -8.190 -8.721 1.00 77.44 185 THR A O 1
ATOM 1477 N N . ARG A 1 186 ? 35.023 -8.036 -10.766 1.00 84.31 186 ARG A N 1
ATOM 1478 C CA . ARG A 1 186 ? 35.145 -6.580 -10.908 1.00 84.31 186 ARG A CA 1
ATOM 1479 C C . ARG A 1 186 ? 34.209 -5.857 -9.925 1.00 84.31 186 ARG A C 1
ATOM 1481 O O . ARG A 1 186 ? 33.115 -6.370 -9.655 1.00 84.31 186 ARG A O 1
ATOM 1488 N N . PRO A 1 187 ? 34.593 -4.677 -9.406 1.00 89.06 187 PRO A N 1
ATOM 1489 C CA . PRO A 1 187 ? 33.683 -3.816 -8.668 1.00 89.06 187 PRO A CA 1
ATOM 1490 C C . PRO A 1 187 ? 32.506 -3.447 -9.573 1.00 89.06 187 PRO A C 1
ATOM 1492 O O . PRO A 1 187 ? 32.640 -3.334 -10.790 1.00 89.06 187 PRO A O 1
ATOM 1495 N N . MET A 1 188 ? 31.334 -3.298 -8.970 1.00 90.12 188 MET A N 1
ATOM 1496 C CA . MET A 1 188 ? 30.101 -2.978 -9.681 1.00 90.12 188 MET A CA 1
ATOM 1497 C C . MET A 1 188 ? 29.496 -1.724 -9.066 1.00 90.12 188 MET A C 1
ATOM 1499 O O . MET A 1 188 ? 29.412 -1.641 -7.838 1.00 90.12 188 MET A O 1
ATOM 1503 N N . THR A 1 189 ? 28.992 -0.841 -9.918 1.00 91.12 189 THR A N 1
ATOM 1504 C CA . THR A 1 189 ? 28.279 0.386 -9.547 1.00 91.12 189 THR A CA 1
ATOM 1505 C C . THR A 1 189 ? 26.868 0.367 -10.137 1.00 91.12 189 THR A C 1
ATOM 1507 O O . THR A 1 189 ? 26.579 -0.395 -11.065 1.00 91.12 189 THR A O 1
ATOM 1510 N N . GLY A 1 190 ? 25.963 1.138 -9.539 1.00 89.25 190 GLY A N 1
ATOM 1511 C CA . GLY A 1 190 ? 24.545 1.212 -9.890 1.00 89.25 190 GLY A CA 1
ATOM 1512 C C . GLY A 1 190 ? 23.628 0.288 -9.088 1.00 89.25 190 GLY A C 1
ATOM 1513 O O . GLY A 1 190 ? 24.069 -0.451 -8.198 1.00 89.25 190 GLY A O 1
ATOM 1514 N N . ALA A 1 191 ? 22.334 0.343 -9.408 1.00 85.62 191 ALA A N 1
ATOM 1515 C CA . ALA A 1 191 ? 21.274 -0.207 -8.568 1.00 85.62 191 ALA A CA 1
ATOM 1516 C C . ALA A 1 191 ? 21.378 -1.732 -8.403 1.00 85.62 191 ALA A C 1
ATOM 1518 O O . ALA A 1 191 ? 21.417 -2.500 -9.371 1.00 85.62 191 ALA A O 1
ATOM 1519 N N . ARG A 1 192 ? 21.405 -2.217 -7.156 1.00 84.12 192 ARG A N 1
ATOM 1520 C CA . ARG A 1 192 ? 21.422 -3.661 -6.871 1.00 84.12 192 ARG A CA 1
ATOM 1521 C C . ARG A 1 192 ? 20.012 -4.236 -6.964 1.00 84.12 192 ARG A C 1
ATOM 1523 O O . ARG A 1 192 ? 19.149 -3.898 -6.172 1.00 84.12 192 ARG A O 1
ATOM 1530 N N . VAL A 1 193 ? 19.815 -5.182 -7.878 1.00 81.12 193 VAL A N 1
ATOM 1531 C CA . VAL A 1 193 ? 18.545 -5.907 -8.024 1.00 81.12 193 VAL A CA 1
ATOM 1532 C C . VAL A 1 193 ? 18.433 -6.986 -6.948 1.00 81.12 193 VAL A C 1
ATOM 1534 O O . VAL A 1 193 ? 19.309 -7.852 -6.844 1.00 81.12 193 VAL A O 1
ATOM 1537 N N . HIS A 1 194 ? 17.343 -6.993 -6.183 1.00 80.94 194 HIS A N 1
ATOM 1538 C CA . HIS A 1 194 ? 17.125 -8.007 -5.154 1.00 80.94 194 HIS A CA 1
ATOM 1539 C C . HIS A 1 194 ? 16.741 -9.385 -5.737 1.00 80.94 194 HIS A C 1
ATOM 1541 O O . HIS A 1 194 ? 16.437 -9.568 -6.928 1.00 80.94 194 HIS A O 1
ATOM 1547 N N . ALA A 1 195 ? 16.771 -10.418 -4.889 1.00 72.38 195 ALA A N 1
ATOM 1548 C CA . ALA A 1 195 ? 16.300 -11.749 -5.262 1.00 72.38 195 ALA A CA 1
ATOM 1549 C C . ALA A 1 195 ? 14.817 -11.688 -5.680 1.00 72.38 195 ALA A C 1
ATOM 1551 O O . ALA A 1 195 ? 14.009 -11.016 -5.053 1.00 72.38 195 ALA A O 1
ATOM 1552 N N . GLY A 1 196 ? 14.464 -12.349 -6.785 1.00 72.81 196 GLY A N 1
ATOM 1553 C CA . GLY A 1 196 ? 13.122 -12.279 -7.388 1.00 72.81 196 GLY A CA 1
ATOM 1554 C C . GLY A 1 196 ? 12.771 -10.974 -8.124 1.00 72.81 196 GLY A C 1
ATOM 1555 O O . GLY A 1 196 ? 11.917 -11.004 -9.006 1.00 72.81 196 GLY A O 1
ATOM 1556 N N . GLU A 1 197 ? 13.453 -9.862 -7.847 1.00 80.06 197 GLU A N 1
ATOM 1557 C CA . GLU A 1 197 ? 13.188 -8.579 -8.505 1.00 80.06 197 GLU A CA 1
ATOM 1558 C C . GLU A 1 197 ? 13.638 -8.577 -9.977 1.00 80.06 197 GLU A C 1
ATOM 1560 O O . GLU A 1 197 ? 14.644 -9.195 -10.346 1.00 80.06 197 GLU A O 1
ATOM 1565 N N . LEU A 1 198 ? 12.873 -7.896 -10.830 1.00 81.69 198 LEU A N 1
ATOM 1566 C CA . LEU A 1 198 ? 13.221 -7.652 -12.227 1.00 81.69 198 LEU A CA 1
ATOM 1567 C C . LEU A 1 198 ? 13.682 -6.213 -12.396 1.00 81.69 198 LEU A C 1
ATOM 1569 O O . LEU A 1 198 ? 13.050 -5.297 -11.868 1.00 81.69 198 LEU A O 1
ATOM 1573 N N . GLU A 1 199 ? 14.721 -6.022 -13.204 1.00 82.19 199 GLU A N 1
ATOM 1574 C CA . GLU A 1 199 ? 15.070 -4.697 -13.705 1.00 82.19 199 GLU A CA 1
ATOM 1575 C C . GLU A 1 199 ? 13.868 -4.099 -14.439 1.00 82.19 199 GLU A C 1
ATOM 1577 O O . GLU A 1 199 ? 13.112 -4.806 -15.109 1.00 82.19 199 GLU A O 1
ATOM 1582 N N . THR A 1 200 ? 13.689 -2.792 -14.305 1.00 82.25 200 THR A N 1
ATOM 1583 C CA . THR A 1 200 ? 12.524 -2.034 -14.789 1.00 82.25 200 THR A CA 1
ATOM 1584 C C . THR A 1 200 ? 12.254 -2.270 -16.271 1.00 82.25 200 THR A C 1
ATOM 1586 O O . THR A 1 200 ? 11.157 -2.666 -16.657 1.00 82.25 200 THR A O 1
ATOM 1589 N N . HIS A 1 201 ? 13.291 -2.144 -17.096 1.00 79.44 201 HIS A N 1
ATOM 1590 C CA . HIS A 1 201 ? 13.228 -2.387 -18.534 1.00 79.44 201 HIS A CA 1
ATOM 1591 C C . HIS A 1 201 ? 12.924 -3.852 -18.894 1.00 79.44 201 HIS A C 1
ATOM 1593 O O . HIS A 1 201 ? 12.275 -4.118 -19.904 1.00 79.44 201 HIS A O 1
ATOM 1599 N N . VAL A 1 202 ? 13.353 -4.818 -18.072 1.00 80.56 202 VAL A N 1
ATOM 1600 C CA . VAL A 1 202 ? 13.003 -6.234 -18.263 1.00 80.56 202 VAL A CA 1
ATOM 1601 C C . VAL A 1 202 ? 11.541 -6.457 -17.888 1.00 80.56 202 VAL A C 1
ATOM 1603 O O . VAL A 1 202 ? 10.807 -7.059 -18.664 1.00 80.56 202 VAL A O 1
ATOM 1606 N N . ALA A 1 203 ? 11.098 -5.936 -16.739 1.00 84.00 203 ALA A N 1
ATOM 1607 C CA . ALA A 1 203 ? 9.714 -6.018 -16.271 1.00 84.00 203 ALA A CA 1
ATOM 1608 C C . ALA A 1 203 ? 8.725 -5.394 -17.269 1.00 84.00 203 ALA A C 1
ATOM 1610 O O . ALA A 1 203 ? 7.652 -5.952 -17.517 1.00 84.00 203 ALA A O 1
ATOM 1611 N N . ALA A 1 204 ? 9.116 -4.278 -17.888 1.00 83.06 204 ALA A N 1
ATOM 1612 C CA . ALA A 1 204 ? 8.360 -3.627 -18.946 1.00 83.06 204 ALA A CA 1
ATOM 1613 C C . ALA A 1 204 ? 8.140 -4.569 -20.144 1.00 83.06 204 ALA A C 1
ATOM 1615 O O . ALA A 1 204 ? 7.025 -4.671 -20.642 1.00 83.06 204 ALA A O 1
ATOM 1616 N N . ARG A 1 205 ? 9.151 -5.341 -20.548 1.00 81.38 205 ARG A N 1
ATOM 1617 C CA . ARG A 1 205 ? 9.048 -6.282 -21.677 1.00 81.38 205 ARG A CA 1
ATOM 1618 C C . ARG A 1 205 ? 8.332 -7.589 -21.341 1.00 81.38 205 ARG A C 1
ATOM 1620 O O . ARG A 1 205 ? 7.917 -8.298 -22.246 1.00 81.38 205 ARG A O 1
ATOM 1627 N N . VAL A 1 206 ? 8.187 -7.962 -20.068 1.00 82.25 206 VAL A N 1
ATOM 1628 C CA . VAL A 1 206 ? 7.532 -9.234 -19.712 1.00 82.25 206 VAL A CA 1
ATOM 1629 C C . VAL A 1 206 ? 6.112 -9.284 -20.280 1.00 82.25 206 VAL A C 1
ATOM 1631 O O . VAL A 1 206 ? 5.291 -8.417 -19.992 1.00 82.25 206 VAL A O 1
ATOM 1634 N N . GLY A 1 207 ? 5.826 -10.342 -21.040 1.00 78.62 207 GLY A N 1
ATOM 1635 C CA . GLY A 1 207 ? 4.534 -10.571 -21.679 1.00 78.62 207 GLY A CA 1
ATOM 1636 C C . GLY A 1 207 ? 4.372 -9.898 -23.041 1.00 78.62 207 GLY A C 1
ATOM 1637 O O . GLY A 1 207 ? 3.405 -10.222 -23.723 1.00 78.62 207 GLY A O 1
ATOM 1638 N N . THR A 1 208 ? 5.300 -9.029 -23.462 1.00 80.00 208 THR A N 1
ATOM 1639 C CA . THR A 1 208 ? 5.277 -8.466 -24.814 1.00 80.00 208 THR A CA 1
ATOM 1640 C C . THR A 1 208 ? 5.791 -9.480 -25.828 1.00 80.00 208 THR A C 1
ATOM 1642 O O . THR A 1 208 ? 6.652 -10.324 -25.542 1.00 80.00 208 THR A O 1
ATOM 1645 N N . GLU A 1 209 ? 5.245 -9.377 -27.031 1.00 81.94 209 GLU A N 1
ATOM 1646 C CA . GLU A 1 209 ? 5.665 -10.138 -28.196 1.00 81.94 209 GLU A CA 1
ATOM 1647 C C . GLU A 1 209 ? 6.213 -9.157 -29.215 1.00 81.94 209 GLU A C 1
ATOM 1649 O O . GLU A 1 209 ? 5.584 -8.146 -29.517 1.00 81.94 209 GLU A O 1
ATOM 1654 N N . ILE A 1 210 ? 7.429 -9.427 -29.673 1.00 82.25 210 ILE A N 1
ATOM 1655 C CA . ILE A 1 210 ? 8.126 -8.589 -30.639 1.00 82.25 210 ILE A CA 1
ATOM 1656 C C . ILE A 1 210 ? 8.395 -9.456 -31.856 1.00 82.25 210 ILE A C 1
ATOM 1658 O O . ILE A 1 210 ? 8.969 -10.543 -31.736 1.00 82.25 210 ILE A O 1
ATOM 1662 N N . GLU A 1 211 ? 7.973 -8.979 -33.018 1.00 84.50 211 GLU A N 1
ATOM 1663 C CA . GLU A 1 211 ? 8.397 -9.544 -34.289 1.00 84.50 211 GLU A CA 1
ATOM 1664 C C . GLU A 1 211 ? 9.780 -8.993 -34.626 1.00 84.50 211 GLU A C 1
ATOM 1666 O O . GLU A 1 211 ? 9.988 -7.787 -34.734 1.00 84.50 211 GLU A O 1
ATOM 1671 N N . GLU A 1 212 ? 10.753 -9.887 -34.740 1.00 84.44 212 GLU A N 1
ATOM 1672 C CA . GLU A 1 212 ? 12.113 -9.557 -35.135 1.00 84.44 212 GLU A CA 1
ATOM 1673 C C . GLU A 1 212 ? 12.345 -10.093 -36.551 1.00 84.44 212 GLU A C 1
ATOM 1675 O O . GLU A 1 212 ? 12.123 -11.279 -36.811 1.00 84.44 212 GLU A O 1
ATOM 1680 N N . ALA A 1 213 ? 12.871 -9.256 -37.450 1.00 83.69 213 ALA A N 1
ATOM 1681 C CA . ALA A 1 213 ? 13.412 -9.677 -38.748 1.00 83.69 213 ALA A CA 1
ATOM 1682 C C . ALA A 1 213 ? 14.781 -10.359 -38.568 1.00 83.69 213 ALA A C 1
ATOM 1684 O O . ALA A 1 213 ? 15.804 -9.933 -39.100 1.00 83.69 213 ALA A O 1
ATOM 1685 N N . ARG A 1 214 ? 14.818 -11.372 -37.700 1.00 83.88 214 ARG A N 1
ATOM 1686 C CA . ARG A 1 214 ? 15.991 -12.197 -37.434 1.00 83.88 214 ARG A CA 1
ATOM 1687 C C . ARG A 1 214 ? 15.677 -13.607 -37.906 1.00 83.88 214 ARG A C 1
ATOM 1689 O O . ARG A 1 214 ? 14.762 -14.210 -37.337 1.00 83.88 214 ARG A O 1
ATOM 1696 N N . PRO A 1 215 ? 16.429 -14.139 -38.882 1.00 86.06 215 PRO A N 1
ATOM 1697 C CA . PRO A 1 215 ? 16.137 -15.450 -39.418 1.00 86.06 215 PRO A CA 1
ATOM 1698 C C . PRO A 1 215 ? 16.286 -16.525 -38.340 1.00 86.06 215 PRO A C 1
ATOM 1700 O O . PRO A 1 215 ? 17.165 -16.447 -37.472 1.00 86.06 215 PRO A O 1
ATOM 1703 N N . ILE A 1 216 ? 15.418 -17.534 -38.381 1.00 87.62 216 ILE A N 1
ATOM 1704 C CA . ILE A 1 216 ? 15.506 -18.711 -37.515 1.00 87.62 216 ILE A CA 1
ATOM 1705 C C . ILE A 1 216 ? 15.394 -19.980 -38.349 1.00 87.62 216 ILE A C 1
ATOM 1707 O O . ILE A 1 216 ? 14.541 -20.098 -39.226 1.00 87.62 216 ILE A O 1
ATOM 1711 N N . ARG A 1 217 ? 16.285 -20.934 -38.073 1.00 88.75 217 ARG A N 1
ATOM 1712 C CA . ARG A 1 217 ? 16.278 -22.231 -38.742 1.00 88.75 217 ARG A CA 1
ATOM 1713 C C . ARG A 1 217 ? 15.202 -23.124 -38.136 1.00 88.75 217 ARG A C 1
ATOM 1715 O O . ARG A 1 217 ? 15.132 -23.269 -36.913 1.00 88.75 217 ARG A O 1
ATOM 1722 N N . LEU A 1 218 ? 14.383 -23.705 -38.998 1.00 86.06 218 LEU A N 1
ATOM 1723 C C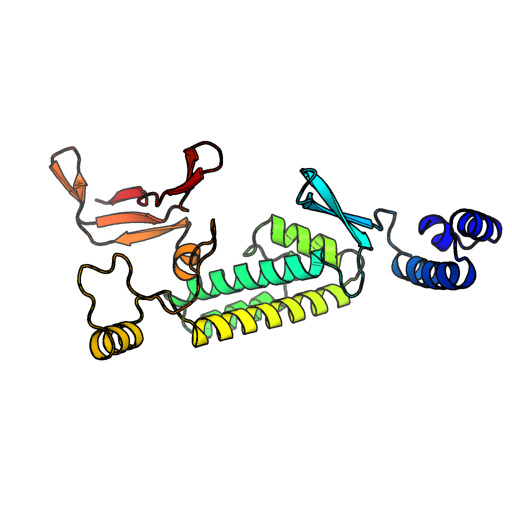A . LEU A 1 218 ? 13.321 -24.634 -38.651 1.00 86.06 218 LEU A CA 1
ATOM 1724 C C . LEU A 1 218 ? 13.856 -26.066 -38.530 1.00 86.06 218 LEU A C 1
ATOM 1726 O O . LEU A 1 218 ? 14.983 -26.369 -38.930 1.00 86.06 218 LEU A O 1
ATOM 1730 N N . ARG A 1 219 ? 13.053 -26.957 -37.931 1.00 87.38 219 ARG A N 1
ATOM 1731 C CA . ARG A 1 219 ? 13.424 -28.375 -37.754 1.00 87.38 219 ARG A CA 1
ATOM 1732 C C . ARG A 1 219 ? 13.566 -29.118 -39.084 1.00 87.38 219 ARG A C 1
ATOM 1734 O O . ARG A 1 219 ? 14.335 -30.065 -39.152 1.00 87.38 219 ARG A O 1
ATOM 1741 N N . ASP A 1 220 ? 12.844 -28.675 -40.105 1.00 88.19 220 ASP A N 1
ATOM 1742 C CA . ASP A 1 220 ? 12.896 -29.181 -41.481 1.00 88.19 220 ASP A CA 1
ATOM 1743 C C . ASP A 1 220 ? 14.089 -28.625 -42.290 1.00 88.19 220 ASP A C 1
ATOM 1745 O O . ASP A 1 220 ? 14.256 -28.955 -43.459 1.00 88.19 220 ASP A O 1
ATOM 1749 N N . GLY A 1 221 ? 14.938 -27.789 -41.678 1.00 86.75 221 GLY A N 1
ATOM 1750 C CA . GLY A 1 221 ? 16.121 -27.201 -42.305 1.00 86.75 221 GLY A CA 1
ATOM 1751 C C . GLY A 1 221 ? 15.865 -25.893 -43.060 1.00 86.75 221 GLY A C 1
ATOM 1752 O O . GLY A 1 221 ? 16.838 -25.204 -43.386 1.00 86.75 221 GLY A O 1
ATOM 1753 N N . THR A 1 222 ? 14.602 -25.509 -43.270 1.00 91.00 222 THR A N 1
ATOM 1754 C CA . THR A 1 222 ? 14.225 -24.242 -43.914 1.00 91.00 222 THR A CA 1
ATOM 1755 C C . THR A 1 222 ? 14.496 -23.041 -42.995 1.00 91.00 222 THR A C 1
ATOM 1757 O O . THR A 1 222 ? 14.709 -23.187 -41.784 1.00 91.00 222 THR A O 1
ATOM 1760 N N . ILE A 1 223 ? 14.568 -21.834 -43.565 1.00 89.75 223 ILE A N 1
ATOM 1761 C CA . ILE A 1 223 ? 14.854 -20.598 -42.822 1.00 89.75 223 ILE A CA 1
ATOM 1762 C C . ILE A 1 223 ? 13.627 -19.696 -42.886 1.00 89.75 223 ILE A C 1
ATOM 1764 O O . ILE A 1 223 ? 13.269 -19.208 -43.953 1.00 89.75 223 ILE A O 1
ATOM 1768 N N . ALA A 1 224 ? 13.024 -19.436 -41.730 1.00 88.31 224 ALA A N 1
ATOM 1769 C CA . ALA A 1 224 ? 12.004 -18.407 -41.597 1.00 88.31 224 ALA A CA 1
ATOM 1770 C C . ALA A 1 224 ? 12.691 -17.029 -41.538 1.00 88.31 224 ALA A C 1
ATOM 1772 O O . ALA A 1 224 ? 13.603 -16.865 -40.718 1.00 88.31 224 ALA A O 1
ATOM 1773 N N . PRO A 1 225 ? 12.293 -16.040 -42.361 1.00 87.56 225 PRO A N 1
ATOM 1774 C CA . PRO A 1 225 ? 12.940 -14.724 -42.404 1.00 87.56 225 PRO A CA 1
ATOM 1775 C C . PRO A 1 225 ? 12.661 -13.900 -41.141 1.00 87.56 225 PRO A C 1
ATOM 1777 O O . PRO A 1 225 ? 13.462 -13.047 -40.746 1.00 87.56 225 PRO A O 1
ATOM 1780 N N . LYS A 1 226 ? 11.526 -14.168 -40.489 1.00 90.69 226 LYS A N 1
ATOM 1781 C CA . LYS A 1 226 ? 11.058 -13.469 -39.297 1.00 90.69 226 LYS A CA 1
ATOM 1782 C C . LYS A 1 226 ? 10.794 -14.448 -38.163 1.00 90.69 226 LYS A C 1
ATOM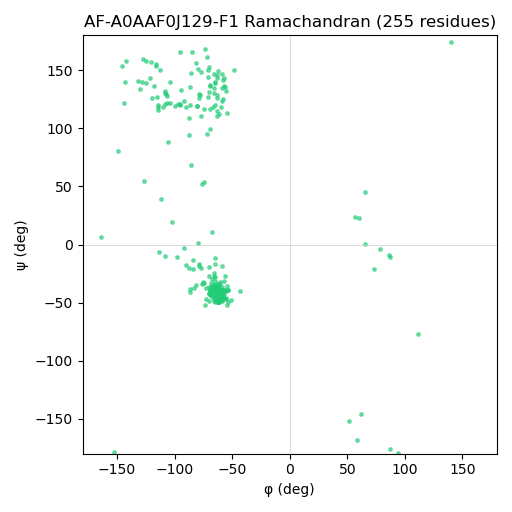 1784 O O . LYS A 1 226 ? 10.540 -15.638 -38.354 1.00 90.69 226 LYS A O 1
ATOM 1789 N N . ARG A 1 227 ? 10.817 -13.920 -36.943 1.00 88.75 227 ARG A N 1
ATOM 1790 C CA . ARG A 1 227 ? 10.439 -14.666 -35.744 1.00 88.75 227 ARG A CA 1
ATOM 1791 C C . ARG A 1 227 ? 9.705 -13.771 -34.758 1.00 88.75 227 ARG A C 1
ATOM 1793 O O . ARG A 1 227 ? 10.113 -12.640 -34.504 1.00 88.75 227 ARG A O 1
ATOM 1800 N N . ARG A 1 228 ? 8.668 -14.306 -34.132 1.00 88.25 228 ARG A N 1
ATOM 1801 C CA . ARG A 1 228 ? 7.983 -13.692 -32.996 1.00 88.25 228 ARG A CA 1
ATOM 1802 C C . ARG A 1 228 ? 8.650 -14.162 -31.716 1.00 88.25 228 ARG A C 1
ATOM 1804 O O . ARG A 1 228 ? 8.669 -15.356 -31.430 1.00 88.25 228 ARG A O 1
ATOM 1811 N N . THR A 1 229 ? 9.207 -13.243 -30.938 1.00 85.62 229 THR A N 1
ATOM 1812 C CA . THR A 1 229 ? 9.816 -13.554 -29.640 1.00 85.62 229 THR A CA 1
ATOM 1813 C C . THR A 1 229 ? 8.940 -13.024 -28.517 1.00 85.62 229 THR A C 1
ATOM 1815 O O . THR A 1 229 ? 8.696 -11.822 -28.420 1.00 85.62 229 THR A O 1
ATOM 1818 N N . ARG A 1 230 ? 8.492 -13.921 -27.636 1.00 85.31 230 ARG A N 1
ATOM 1819 C CA . ARG A 1 230 ? 7.744 -13.575 -26.426 1.00 85.31 230 ARG A CA 1
ATOM 1820 C C . ARG A 1 230 ? 8.677 -13.511 -25.229 1.00 85.31 230 ARG A C 1
ATOM 1822 O O . ARG A 1 230 ? 9.286 -14.514 -24.844 1.00 85.31 230 ARG A O 1
ATOM 1829 N N . THR A 1 231 ? 8.748 -12.356 -24.576 1.00 82.00 231 THR A N 1
ATOM 1830 C CA . THR A 1 231 ? 9.563 -12.219 -23.362 1.00 82.00 231 THR A CA 1
ATOM 1831 C C . THR A 1 231 ? 8.833 -12.846 -22.176 1.00 82.00 231 THR A C 1
ATOM 1833 O O . THR A 1 231 ? 7.822 -12.335 -21.697 1.00 82.00 231 THR A O 1
ATOM 1836 N N . SER A 1 232 ? 9.352 -13.969 -21.681 1.00 80.81 232 SER A N 1
ATOM 1837 C CA . SER A 1 232 ? 8.790 -14.667 -20.520 1.00 80.81 232 SER A CA 1
ATOM 1838 C C . SER A 1 232 ? 9.325 -14.106 -19.204 1.00 80.81 232 SER A C 1
ATOM 1840 O O . SER A 1 232 ? 10.484 -13.695 -19.111 1.00 80.81 232 SER A O 1
ATOM 1842 N N . LYS A 1 233 ? 8.494 -14.130 -18.153 1.00 79.44 233 LYS A N 1
ATOM 1843 C CA . LYS A 1 233 ? 8.946 -13.813 -16.793 1.00 79.44 233 LYS A CA 1
ATOM 1844 C C . LYS A 1 233 ? 9.992 -14.855 -16.373 1.00 79.44 233 LYS A C 1
ATOM 1846 O O . LYS A 1 233 ? 9.706 -16.048 -16.481 1.00 79.44 233 LYS A O 1
ATOM 1851 N N . PRO A 1 234 ? 11.183 -14.460 -15.893 1.00 76.62 234 PRO A N 1
ATOM 1852 C CA . PRO A 1 234 ? 12.150 -15.434 -15.412 1.00 76.62 234 PRO A CA 1
ATOM 1853 C C . PRO A 1 234 ? 11.587 -16.135 -14.173 1.00 76.62 234 PRO A C 1
ATOM 1855 O O . PRO A 1 234 ? 10.954 -15.514 -13.315 1.00 76.62 234 PRO A O 1
ATOM 1858 N N . SER A 1 235 ? 11.800 -17.443 -14.108 1.00 78.81 235 SER A N 1
ATOM 1859 C CA . SER A 1 235 ? 11.366 -18.281 -12.996 1.00 78.81 235 SER A CA 1
ATOM 1860 C C . SER A 1 235 ? 12.497 -18.453 -11.991 1.00 78.81 235 SER A C 1
ATOM 1862 O O . SER A 1 235 ? 13.659 -18.147 -12.262 1.00 78.81 235 SER A O 1
ATOM 1864 N N . VAL A 1 236 ? 12.159 -18.931 -10.801 1.00 77.38 236 VAL A N 1
ATOM 1865 C CA . VAL A 1 236 ? 13.143 -19.321 -9.796 1.00 77.38 236 VAL A CA 1
ATOM 1866 C C . VAL A 1 236 ? 13.145 -20.839 -9.733 1.00 77.38 236 VAL A C 1
ATOM 1868 O O . VAL A 1 236 ? 12.086 -21.451 -9.621 1.00 77.38 236 VAL A O 1
ATOM 1871 N N . VAL A 1 237 ? 14.326 -21.442 -9.825 1.00 80.62 237 VAL A N 1
ATOM 1872 C CA . VAL A 1 237 ? 14.503 -22.886 -9.665 1.00 80.62 237 VAL A CA 1
ATOM 1873 C C . VAL A 1 237 ? 15.194 -23.137 -8.339 1.00 80.62 237 VAL A C 1
ATOM 1875 O O . VAL A 1 237 ? 16.185 -22.486 -8.002 1.00 80.62 237 VAL A O 1
ATOM 1878 N N . ARG A 1 238 ? 14.647 -24.079 -7.574 1.00 81.56 238 ARG A N 1
ATOM 1879 C CA . ARG A 1 238 ? 15.288 -24.587 -6.369 1.00 81.56 238 ARG A CA 1
ATOM 1880 C C . ARG A 1 238 ? 16.432 -25.501 -6.791 1.00 81.56 238 ARG A C 1
ATOM 1882 O O . ARG A 1 238 ? 16.187 -26.515 -7.431 1.00 81.56 238 ARG A O 1
ATOM 1889 N N . LEU A 1 239 ? 17.656 -25.124 -6.444 1.00 82.38 239 LEU A N 1
ATOM 1890 C CA . LEU A 1 239 ? 18.842 -25.946 -6.689 1.00 82.38 239 LEU A CA 1
ATOM 1891 C C . LEU A 1 239 ? 19.072 -26.927 -5.536 1.00 82.38 239 LEU A C 1
ATOM 1893 O O . LEU A 1 239 ? 19.435 -28.072 -5.763 1.00 82.38 239 LEU A O 1
ATOM 1897 N N . ALA A 1 240 ? 18.823 -26.484 -4.301 1.00 83.00 240 ALA A N 1
ATOM 1898 C CA . ALA A 1 240 ? 18.957 -27.298 -3.096 1.00 83.00 240 ALA A CA 1
ATOM 1899 C C . ALA A 1 240 ? 18.017 -26.802 -1.982 1.00 83.00 240 ALA A C 1
ATOM 1901 O O . ALA A 1 240 ? 17.235 -25.859 -2.155 1.00 83.00 240 ALA A O 1
ATOM 1902 N N . LYS A 1 241 ? 18.060 -27.433 -0.802 1.00 82.75 241 LYS A N 1
ATOM 1903 C CA . LYS A 1 241 ? 17.271 -26.992 0.358 1.00 82.75 241 LYS A CA 1
ATOM 1904 C C . LYS A 1 241 ? 17.675 -25.568 0.761 1.00 82.75 241 LYS A C 1
ATOM 1906 O O . LYS A 1 241 ? 18.792 -25.342 1.195 1.00 82.75 241 LYS A O 1
ATOM 1911 N N . GLY A 1 242 ? 16.764 -24.609 0.574 1.00 75.50 242 GLY A N 1
ATOM 1912 C CA . GLY A 1 242 ? 17.008 -23.188 0.848 1.00 75.50 242 GLY A CA 1
ATOM 1913 C C . GLY A 1 242 ? 17.815 -22.443 -0.224 1.00 75.50 242 GLY A C 1
ATOM 1914 O O . GLY A 1 242 ? 17.946 -21.228 -0.125 1.00 75.50 242 GLY A O 1
ATOM 1915 N N . VAL A 1 243 ? 18.306 -23.129 -1.264 1.00 77.56 243 VAL A N 1
ATOM 1916 C CA . VAL A 1 243 ? 19.108 -22.519 -2.335 1.00 77.56 243 VAL A CA 1
ATOM 1917 C C . VAL A 1 243 ? 18.278 -22.412 -3.601 1.00 77.56 243 VAL A C 1
ATOM 1919 O O . VAL A 1 243 ? 17.803 -23.408 -4.154 1.00 77.56 243 VAL A 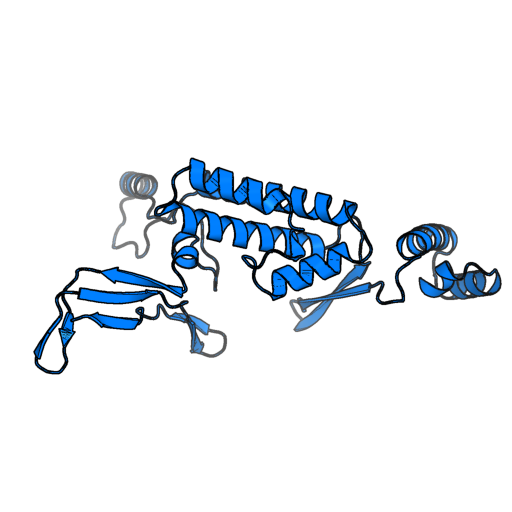O 1
ATOM 1922 N N . PHE A 1 244 ? 18.134 -21.184 -4.078 1.00 77.62 244 PHE A N 1
ATOM 1923 C CA . PHE A 1 244 ? 17.329 -20.848 -5.238 1.00 77.62 244 PHE A CA 1
ATOM 1924 C C . PHE A 1 244 ? 18.153 -20.022 -6.219 1.00 77.62 244 PHE A C 1
ATOM 1926 O O . PHE A 1 244 ? 18.880 -19.116 -5.817 1.00 77.62 244 PHE A O 1
ATOM 1933 N N . ALA A 1 245 ? 18.003 -20.299 -7.510 1.00 76.56 245 ALA A N 1
ATOM 1934 C CA . ALA A 1 245 ? 18.616 -19.516 -8.573 1.00 76.56 245 ALA A CA 1
ATOM 1935 C C . ALA A 1 245 ? 17.553 -18.961 -9.521 1.00 76.56 245 ALA A C 1
ATOM 1937 O O . ALA A 1 245 ? 16.559 -19.622 -9.832 1.00 76.56 245 ALA A O 1
ATOM 1938 N N . LYS A 1 246 ? 17.771 -17.735 -10.012 1.00 73.81 246 LYS A N 1
ATOM 1939 C CA . LYS A 1 246 ? 16.962 -17.175 -11.100 1.00 73.81 246 LYS A CA 1
ATOM 1940 C C . LYS A 1 246 ? 17.281 -17.945 -12.381 1.00 73.81 246 LYS A C 1
ATOM 1942 O O . LYS A 1 246 ? 18.393 -17.865 -12.896 1.00 73.81 246 LYS A O 1
ATOM 1947 N N . ARG A 1 247 ? 16.290 -18.638 -12.934 1.00 74.31 247 ARG A N 1
ATOM 1948 C CA . ARG A 1 247 ? 16.343 -19.207 -14.279 1.00 74.31 247 ARG A CA 1
ATOM 1949 C C . ARG A 1 247 ? 15.859 -18.149 -15.264 1.00 74.31 247 ARG A C 1
ATOM 1951 O O . ARG A 1 247 ? 14.672 -17.825 -15.326 1.00 74.31 247 ARG A O 1
ATOM 1958 N N . ARG A 1 248 ? 16.783 -17.611 -16.065 1.00 66.81 248 ARG A N 1
ATOM 1959 C CA . ARG A 1 248 ? 16.415 -16.834 -17.254 1.00 66.81 248 ARG A CA 1
ATOM 1960 C C . ARG A 1 248 ? 15.822 -17.811 -18.269 1.00 66.81 248 ARG A C 1
ATOM 1962 O O . ARG A 1 248 ? 16.552 -18.542 -18.929 1.00 66.81 248 ARG A O 1
ATOM 1969 N N . ILE A 1 249 ? 14.495 -17.873 -18.344 1.00 64.12 249 ILE A N 1
ATOM 1970 C CA . ILE A 1 249 ? 13.812 -18.589 -19.423 1.00 64.12 249 ILE A CA 1
ATOM 1971 C C . ILE A 1 249 ? 14.151 -17.831 -20.714 1.00 64.12 249 ILE A C 1
ATOM 1973 O O . ILE A 1 249 ? 13.871 -16.634 -20.800 1.00 64.12 249 ILE A O 1
ATOM 1977 N N . ARG A 1 250 ? 14.792 -18.487 -21.695 1.00 63.38 250 ARG A N 1
ATOM 1978 C CA . ARG A 1 250 ? 14.848 -17.934 -23.058 1.00 63.38 250 ARG A CA 1
ATOM 1979 C C . ARG A 1 250 ? 13.398 -17.779 -23.506 1.00 63.38 250 ARG A C 1
ATOM 1981 O O . ARG A 1 250 ? 12.647 -18.747 -23.419 1.00 63.38 250 ARG A O 1
ATOM 1988 N N . GLY A 1 251 ? 13.003 -16.565 -23.889 1.00 66.62 251 GLY A N 1
ATOM 1989 C CA . GLY A 1 251 ? 11.660 -16.304 -24.401 1.00 66.62 251 GLY A CA 1
ATOM 1990 C C . GLY A 1 251 ? 11.270 -17.321 -25.475 1.00 66.62 251 GLY A C 1
ATOM 1991 O O . GLY A 1 251 ? 12.143 -17.857 -26.159 1.00 66.62 251 GLY A O 1
ATOM 1992 N N . THR A 1 252 ? 9.981 -17.627 -25.605 1.00 77.69 252 THR A N 1
ATOM 1993 C CA . THR A 1 252 ? 9.536 -18.520 -26.676 1.00 77.69 252 THR A CA 1
ATOM 1994 C C . THR A 1 252 ? 9.672 -17.783 -27.997 1.00 77.69 252 THR A C 1
ATOM 1996 O O . THR A 1 252 ? 9.179 -16.662 -28.138 1.00 77.69 252 THR A O 1
ATOM 1999 N N . THR A 1 253 ? 10.358 -18.405 -28.946 1.00 81.19 253 THR A N 1
ATOM 2000 C CA . THR A 1 253 ? 10.524 -17.872 -30.291 1.00 81.19 253 THR A CA 1
ATOM 2001 C C . THR A 1 253 ? 9.722 -18.739 -31.243 1.00 81.19 253 THR A C 1
ATOM 2003 O O . THR A 1 253 ? 9.989 -19.933 -31.358 1.00 81.19 253 THR A O 1
ATOM 2006 N N . THR A 1 254 ? 8.745 -18.132 -31.902 1.00 85.38 254 THR A N 1
ATOM 2007 C CA . THR A 1 254 ? 7.909 -18.781 -32.907 1.00 85.38 254 THR A CA 1
ATOM 2008 C C . THR A 1 254 ? 8.332 -18.265 -34.281 1.00 85.38 254 THR A C 1
ATOM 2010 O O . THR A 1 254 ? 8.425 -17.047 -34.455 1.00 85.38 254 THR A O 1
ATOM 2013 N N . PRO A 1 255 ? 8.636 -19.140 -35.247 1.00 85.25 255 PRO A N 1
ATOM 2014 C CA . PRO A 1 255 ? 8.920 -18.718 -36.615 1.00 85.25 255 PRO A CA 1
ATOM 2015 C C . PRO A 1 255 ? 7.688 -18.056 -37.240 1.00 85.25 255 PRO A C 1
ATOM 2017 O O . PRO A 1 255 ? 6.559 -18.447 -36.943 1.00 85.25 255 PRO A O 1
ATOM 2020 N N . LEU A 1 256 ? 7.913 -17.059 -38.090 1.00 83.88 256 LEU A N 1
ATOM 2021 C CA . LEU A 1 256 ? 6.882 -16.463 -38.935 1.00 83.88 256 LEU A CA 1
ATOM 2022 C C . LEU A 1 256 ? 7.271 -16.696 -40.401 1.00 83.88 256 LEU A C 1
ATOM 2024 O O . LEU A 1 256 ? 8.460 -16.549 -40.705 1.00 83.88 256 LEU A O 1
ATOM 2028 N N . PRO A 1 257 ? 6.315 -17.084 -41.267 1.00 75.19 257 PRO A N 1
ATOM 2029 C CA . PRO A 1 257 ? 6.570 -17.224 -42.697 1.00 75.19 257 PRO A CA 1
ATOM 2030 C C . PRO A 1 257 ? 7.063 -15.910 -43.320 1.00 75.19 257 PRO A C 1
ATOM 2032 O O . PRO A 1 257 ? 6.691 -14.819 -42.819 1.00 75.19 257 PRO A O 1
#

Radius of gyration: 26.53 Å; Cα contacts (8 Å, |Δi|>4): 277; chains: 1; bounding box: 72×44×77 Å

Foldseek 3Di:
DLVLLLVVDPVSLVVVCVVDPDSVVVNVVSVVSSVLCNPPPDPQKDWAWDFADPPPRHTDIDIDGAPDPPHVLLLVLLLLLLLLVLLVVLLCVPDPDPVNVVVVVVVCVPDQPLVDPSHDVVSSVSLCVNCVRVPVVSSVVSPVSSVVSNVVVVVQCVVFNDKDFDVVVQVVCCVVPNDPDPPPDGDITGDDADVLGDDSNLSSQAQDKDKDQPWDADPVRDIQRIKIWHRHRWDWDAPDDVDIDTHRDRTDIGGDD

InterPro domains:
  IPR000456 Large ribosomal subunit protein bL17 [PF01196] (1-66)
  IPR000456 Large ribosomal subunit protein bL17 [PTHR14413] (1-94)
  IPR036373 Large ribosomal subunit protein bL17 superfamily [G3DSA:3.90.1030.10] (1-67)
  IPR036373 Large ribosomal subunit protein bL17 superfamily [SSF64263] (1-73)

Mean predicted aligned error: 8.93 Å

Solvent-accessible surface area (backbone atoms only — not comparable to full-atom values): 15002 Å² total; per-residue (Å²): 101,60,69,31,41,58,66,64,41,73,70,35,46,53,57,44,43,78,76,38,90,59,42,81,67,48,52,57,52,36,49,57,49,15,64,74,42,66,89,55,92,64,82,60,60,46,78,43,84,54,63,55,43,88,91,82,59,46,81,38,64,48,80,43,56,59,93,40,100,79,30,62,70,56,54,55,47,18,48,49,52,18,52,52,50,53,28,50,50,60,46,46,72,76,82,62,54,70,67,63,51,52,54,52,54,57,66,46,71,79,55,60,77,46,70,48,78,89,50,56,72,68,56,25,54,50,44,44,63,59,25,71,87,51,46,67,66,38,49,53,51,40,49,52,49,14,49,54,45,34,53,51,51,54,54,46,47,70,73,42,34,74,63,40,74,31,59,70,63,44,53,52,41,44,73,77,56,61,69,95,58,86,74,92,69,78,54,71,39,40,55,82,78,54,90,94,57,67,58,58,75,57,54,34,41,43,75,42,73,43,80,39,87,46,67,44,76,45,96,87,70,50,71,25,59,25,24,38,38,32,35,53,72,62,47,75,42,75,79,50,93,94,38,71,45,82,40,79,54,78,43,58,70,44,78,32,128

Secondary structure (DSSP, 8-state):
-HHHHHH--HHHHHHHHHH-SSHHHHHHHHHHHHHHTTT--S--EEEEEEEE-TTT--EEEEEEETT-TT-HHHHHHHHHHHHHHHHHHHHHTTT--HHHHHHHHHHHTTS-TTT-TTS-HHHHHHHHHHHTTTHHHHHHHHHHHHHHHHHHHHHHHHHH-S-EE-HHHHHHHHHHS--SS--SS--EESPPPPTT---HHHHHHTT-EEEE---EE-TTS-EESEEEEE-PPPEEEEEETTEEEEE-PPPEEEEE-

Sequence (257 aa):
MITLGKRGTPTALSSAQSFLFNTGSSMQRLAVMAARYAERPGGYTRVHLMGHRKGDHAPRAVLELVDNPTDVKLDMTARTVAREAYTLLHRAQTNLGWEALQALLQKQASLPIESDTRFHPLTRKNMAKLVRYRGEAARTELVQKAQQYLERMWAQDQLEGKRRPDTERWDAMELSRPSRGRTLTRPMTGARVHAGELETHVAARVGTEIEEARPIRLRDGTIAPKRRTRTSKPSVVRLAKGVFAKRRIRGTTTPLP

pLDDT: mean 86.07, std 10.86, range [47.97, 97.19]